Protein AF-A0A9P1H5P3-F1 (afdb_monomer)

Structure (mmCIF, N/CA/C/O backbone):
data_AF-A0A9P1H5P3-F1
#
_entry.id   AF-A0A9P1H5P3-F1
#
loop_
_atom_site.group_PDB
_atom_site.id
_atom_site.type_symbol
_atom_site.label_atom_id
_atom_site.label_alt_id
_atom_site.label_comp_id
_atom_site.label_asym_id
_atom_site.label_entity_id
_atom_site.label_seq_id
_atom_site.pdbx_PDB_ins_code
_atom_site.Cartn_x
_atom_site.Cartn_y
_atom_site.Cartn_z
_atom_site.occupancy
_atom_site.B_iso_or_equiv
_atom_site.auth_seq_id
_atom_site.auth_comp_id
_atom_site.auth_asym_id
_atom_site.auth_atom_id
_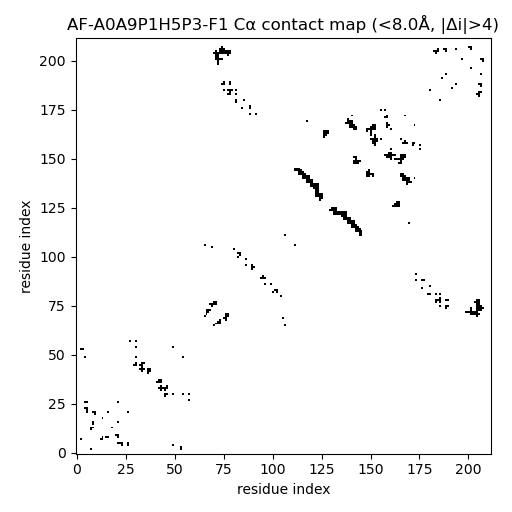atom_site.pdbx_PDB_model_num
ATOM 1 N N . MET A 1 1 ? 16.948 14.920 -17.302 1.00 40.78 1 MET A N 1
ATOM 2 C CA . MET A 1 1 ? 15.916 14.206 -18.086 1.00 40.78 1 MET A CA 1
ATOM 3 C C . MET A 1 1 ? 16.469 13.801 -19.455 1.00 40.78 1 MET A C 1
ATOM 5 O O . MET A 1 1 ? 15.836 14.068 -20.461 1.00 40.78 1 MET A O 1
ATOM 9 N N . GLU A 1 2 ? 17.634 13.151 -19.506 1.00 36.22 2 GLU A N 1
ATOM 10 C CA . GLU A 1 2 ? 18.163 12.496 -20.714 1.00 36.22 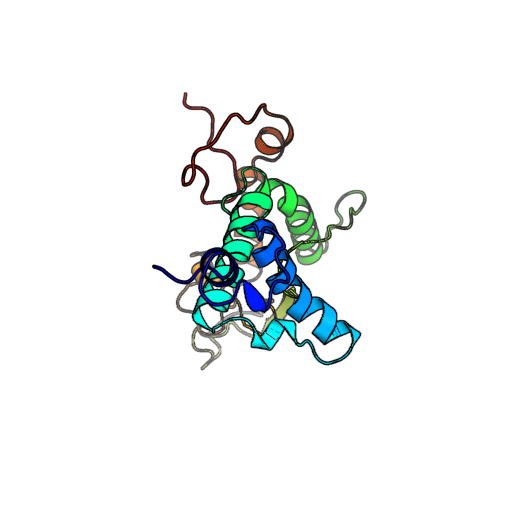2 GLU A CA 1
ATOM 11 C C . GLU A 1 2 ? 19.040 11.339 -20.239 1.00 36.22 2 GLU A C 1
ATOM 13 O O . GLU A 1 2 ? 19.914 11.541 -19.399 1.00 36.22 2 GLU A O 1
ATOM 18 N N . GLY A 1 3 ? 18.744 10.133 -20.712 1.00 45.84 3 GLY A N 1
ATOM 19 C CA . GLY A 1 3 ? 19.312 8.895 -20.180 1.00 45.84 3 GLY A CA 1
ATOM 20 C C . GLY A 1 3 ? 18.302 7.754 -20.172 1.00 45.84 3 GLY A C 1
ATOM 21 O O . GLY A 1 3 ? 18.189 7.045 -19.188 1.00 45.84 3 GLY A O 1
ATOM 22 N N . ASN A 1 4 ? 17.507 7.608 -21.235 1.00 55.78 4 ASN A N 1
ATOM 23 C CA . ASN A 1 4 ? 16.738 6.383 -21.444 1.00 55.78 4 ASN A CA 1
ATOM 24 C C . ASN A 1 4 ? 17.706 5.313 -21.985 1.00 55.78 4 ASN A C 1
ATOM 26 O O . ASN A 1 4 ? 18.489 5.619 -22.889 1.00 55.78 4 ASN A O 1
ATOM 30 N N . LEU A 1 5 ? 17.667 4.063 -21.509 1.00 54.56 5 LEU A N 1
ATOM 31 C CA . LEU A 1 5 ? 18.435 2.982 -22.146 1.00 54.56 5 LEU A CA 1
ATOM 32 C C . LEU A 1 5 ? 18.089 2.831 -23.633 1.00 54.56 5 LEU A C 1
ATOM 34 O O . LEU A 1 5 ? 18.963 2.472 -24.419 1.00 54.56 5 LEU A O 1
ATOM 38 N N . SER A 1 6 ? 16.872 3.213 -24.044 1.00 51.72 6 SER A N 1
ATOM 39 C CA . SER A 1 6 ? 16.522 3.302 -25.462 1.00 51.72 6 SER A CA 1
ATOM 40 C C . SER A 1 6 ? 17.355 4.353 -26.196 1.00 51.72 6 SER A C 1
ATOM 42 O O . SER A 1 6 ? 17.812 4.095 -27.298 1.00 51.72 6 SER A O 1
ATOM 44 N N . GLN A 1 7 ? 17.667 5.498 -25.581 1.00 54.03 7 GLN A N 1
ATOM 45 C CA . GLN A 1 7 ? 18.597 6.491 -26.139 1.00 54.03 7 GLN A CA 1
ATOM 46 C C . GLN A 1 7 ? 20.056 6.009 -26.088 1.00 54.03 7 GLN A C 1
ATOM 48 O O . GLN A 1 7 ? 20.862 6.408 -26.924 1.00 54.03 7 GLN A O 1
ATOM 53 N N . ARG A 1 8 ? 20.406 5.136 -25.133 1.00 58.09 8 ARG A N 1
ATOM 54 C CA . ARG A 1 8 ? 21.754 4.563 -24.997 1.00 58.09 8 ARG A CA 1
ATOM 55 C C . ARG A 1 8 ? 22.021 3.458 -26.032 1.00 58.09 8 ARG A C 1
ATOM 57 O O . ARG A 1 8 ? 23.071 3.517 -26.670 1.00 58.09 8 ARG A O 1
ATOM 64 N N . CYS A 1 9 ? 21.089 2.527 -26.275 1.00 56.00 9 CYS A N 1
ATOM 65 C CA . CYS A 1 9 ? 21.174 1.541 -27.372 1.00 56.00 9 CYS A CA 1
ATOM 66 C C . CYS A 1 9 ? 20.928 2.175 -28.756 1.00 56.00 9 CYS A C 1
ATOM 68 O O . CYS A 1 9 ? 21.573 1.759 -29.713 1.00 56.00 9 CYS A O 1
ATOM 70 N N . ASN A 1 10 ? 20.091 3.219 -28.874 1.00 50.75 10 ASN A N 1
ATOM 71 C CA . ASN A 1 10 ? 19.972 4.023 -30.107 1.00 50.75 10 ASN A CA 1
ATOM 72 C C . ASN A 1 10 ? 21.135 5.027 -30.292 1.00 50.75 10 ASN A C 1
ATOM 74 O O . ASN A 1 10 ? 21.155 5.780 -31.264 1.00 50.75 10 ASN A O 1
ATOM 78 N N . GLY A 1 11 ? 22.102 5.039 -29.366 1.00 56.81 11 GLY A N 1
ATOM 79 C CA . GLY A 1 11 ? 23.270 5.919 -29.342 1.00 56.81 11 GLY A CA 1
ATOM 80 C C . GLY A 1 11 ? 24.573 5.159 -29.054 1.00 56.81 11 GLY A C 1
ATOM 81 O O . GLY A 1 11 ? 24.935 4.228 -29.763 1.00 56.81 11 GLY A O 1
ATOM 82 N N . ALA A 1 12 ? 25.322 5.555 -28.020 1.00 44.09 12 ALA A N 1
ATOM 83 C CA . ALA A 1 12 ? 26.699 5.096 -27.767 1.00 44.09 12 ALA A CA 1
ATOM 84 C C . ALA A 1 12 ? 26.891 3.573 -27.540 1.00 44.09 12 ALA A C 1
ATOM 86 O O . ALA A 1 12 ? 28.018 3.092 -27.643 1.00 44.09 12 ALA A O 1
ATOM 87 N N . LEU A 1 13 ? 25.830 2.810 -27.246 1.00 51.03 13 LEU A N 1
ATOM 88 C CA . LEU A 1 13 ? 25.863 1.355 -27.008 1.00 51.03 13 LEU A CA 1
ATOM 89 C C . LEU A 1 13 ? 25.321 0.521 -28.187 1.00 51.03 13 LEU A C 1
ATOM 91 O O . LEU A 1 13 ? 25.183 -0.694 -28.062 1.00 51.03 13 LEU A O 1
ATOM 95 N N . GLN A 1 14 ? 25.089 1.127 -29.358 1.00 52.94 14 GLN A N 1
ATOM 96 C CA . GLN A 1 14 ? 24.583 0.444 -30.564 1.00 52.94 14 GLN A CA 1
ATOM 97 C C . GLN A 1 14 ? 25.432 -0.778 -30.979 1.00 52.94 14 GLN A C 1
ATOM 99 O O . GLN A 1 14 ? 24.908 -1.772 -31.479 1.00 52.94 14 GLN A O 1
ATOM 104 N N . ALA A 1 15 ? 26.745 -0.736 -30.715 1.00 50.66 15 ALA A N 1
ATOM 105 C CA . ALA A 1 15 ? 27.667 -1.846 -30.966 1.00 50.66 15 ALA A CA 1
ATOM 106 C C . ALA A 1 15 ? 27.467 -3.043 -30.013 1.00 50.66 15 ALA A C 1
ATOM 108 O O . ALA A 1 15 ? 27.772 -4.174 -30.382 1.00 50.66 15 ALA A O 1
ATOM 109 N N . THR A 1 16 ? 26.945 -2.815 -28.804 1.00 58.25 16 THR A N 1
ATOM 110 C CA . THR A 1 16 ? 26.642 -3.857 -27.808 1.00 58.25 16 THR A CA 1
ATOM 111 C C . THR A 1 16 ? 25.283 -4.506 -28.077 1.00 58.25 16 THR A C 1
ATOM 113 O O . THR A 1 16 ? 25.125 -5.699 -27.841 1.00 58.25 16 THR A O 1
ATOM 116 N N . CYS A 1 17 ? 24.329 -3.746 -28.632 1.00 63.38 17 CYS A N 1
ATOM 117 C CA . CYS A 1 17 ? 22.960 -4.199 -28.917 1.00 63.38 17 CYS A CA 1
ATOM 118 C C . CYS A 1 17 ? 22.827 -4.878 -30.311 1.00 63.38 17 CYS A C 1
ATOM 120 O O . CYS A 1 17 ? 21.726 -5.157 -30.770 1.00 63.38 17 CYS A O 1
ATOM 122 N N . GLY A 1 18 ? 23.941 -5.175 -31.001 1.00 61.28 18 GLY A N 1
ATOM 123 C CA . GLY A 1 18 ? 23.978 -6.083 -32.162 1.00 61.28 18 GLY A CA 1
ATOM 124 C C . GLY A 1 18 ? 23.211 -5.634 -33.414 1.00 61.28 18 GLY A C 1
ATOM 125 O O . GLY A 1 18 ? 22.860 -6.477 -34.236 1.00 61.28 18 GLY A O 1
ATOM 126 N N . GLY A 1 19 ? 22.931 -4.334 -33.57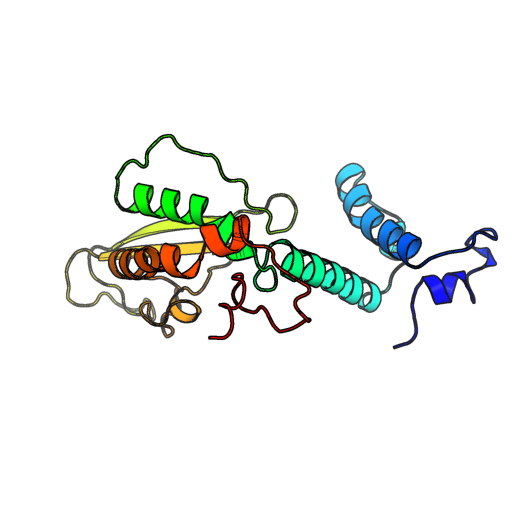0 1.00 67.69 19 GLY A N 1
ATOM 127 C CA . GLY A 1 19 ? 22.114 -3.816 -34.677 1.00 67.69 19 GLY A CA 1
ATOM 128 C C . GLY A 1 19 ? 20.607 -4.074 -34.536 1.00 67.69 19 GLY A C 1
ATOM 129 O O . GLY A 1 19 ? 19.870 -3.854 -35.494 1.00 67.69 19 GLY A O 1
ATOM 130 N N . TYR A 1 20 ? 20.152 -4.531 -33.366 1.00 73.38 20 TYR A N 1
ATOM 131 C CA . TYR A 1 20 ? 18.736 -4.621 -33.011 1.00 73.38 20 TYR A CA 1
ATOM 132 C C . TYR A 1 20 ? 18.151 -3.223 -32.746 1.00 73.38 20 TYR A C 1
ATOM 134 O O . TYR A 1 20 ? 18.796 -2.391 -32.102 1.00 73.38 20 TYR A O 1
ATOM 142 N N . GLU A 1 21 ? 16.935 -2.966 -33.235 1.00 73.75 21 GLU A N 1
ATOM 143 C CA . GLU A 1 21 ? 16.196 -1.733 -32.946 1.00 73.75 21 GLU A CA 1
ATOM 144 C C . GLU A 1 21 ? 15.580 -1.827 -31.548 1.00 73.75 21 GLU A C 1
ATOM 146 O O . GLU A 1 21 ? 14.627 -2.567 -31.326 1.00 73.75 21 GLU A O 1
ATOM 151 N N . TRP A 1 22 ? 16.154 -1.093 -30.598 1.00 75.06 22 TRP A N 1
ATOM 152 C CA . TRP A 1 22 ? 15.763 -1.154 -29.194 1.00 75.06 22 TRP A CA 1
ATOM 153 C C . TRP A 1 22 ? 14.640 -0.161 -28.874 1.00 75.06 22 TRP A C 1
ATOM 155 O O . TRP A 1 22 ? 14.808 1.059 -29.006 1.00 75.06 22 TRP A O 1
ATOM 165 N N . THR A 1 23 ? 13.511 -0.677 -28.391 1.00 81.50 23 THR A N 1
ATOM 166 C CA . THR A 1 23 ? 12.319 0.100 -28.029 1.00 81.50 23 THR A CA 1
ATOM 167 C C . THR A 1 23 ? 12.247 0.410 -26.528 1.00 81.50 23 THR A C 1
ATOM 169 O O . THR A 1 23 ? 13.058 -0.047 -25.723 1.00 81.50 23 THR A O 1
ATOM 172 N N . VAL A 1 24 ? 11.273 1.231 -26.121 1.00 81.12 24 VAL A N 1
ATOM 173 C CA . VAL A 1 24 ? 11.007 1.486 -24.692 1.00 81.12 24 VAL A CA 1
ATOM 174 C C . VAL A 1 24 ? 10.469 0.231 -23.997 1.00 81.12 24 VAL A C 1
ATOM 176 O O . VAL A 1 24 ? 10.821 -0.017 -22.845 1.00 81.12 24 VAL A O 1
ATOM 179 N N . ASP A 1 25 ? 9.693 -0.589 -24.706 1.00 83.56 25 ASP A N 1
ATOM 180 C CA . ASP A 1 25 ? 9.167 -1.848 -24.175 1.00 83.56 25 ASP A CA 1
ATOM 181 C C . ASP A 1 25 ? 10.298 -2.846 -23.895 1.00 83.56 25 ASP A C 1
ATOM 183 O O . ASP A 1 25 ? 10.278 -3.525 -22.869 1.00 83.56 25 ASP A O 1
ATOM 187 N N . ASP A 1 26 ? 11.339 -2.868 -24.737 1.00 82.56 26 ASP A N 1
ATOM 188 C CA . ASP A 1 26 ? 12.543 -3.677 -24.501 1.00 82.56 26 ASP A CA 1
ATOM 189 C C . ASP A 1 26 ? 13.301 -3.217 -23.247 1.00 82.56 26 ASP A C 1
ATOM 191 O O . ASP A 1 26 ? 13.759 -4.045 -22.458 1.00 82.56 26 ASP A O 1
ATOM 195 N N . THR A 1 27 ? 13.397 -1.898 -23.018 1.00 82.38 27 THR A N 1
ATOM 196 C CA . THR A 1 27 ? 13.965 -1.340 -21.777 1.00 82.38 27 THR A CA 1
ATOM 197 C C . THR A 1 27 ? 13.198 -1.841 -20.559 1.00 82.38 27 THR A C 1
ATOM 199 O O . THR A 1 27 ? 13.809 -2.355 -19.622 1.00 82.38 27 THR A O 1
ATOM 202 N N . TYR A 1 28 ? 11.868 -1.729 -20.580 1.00 84.50 28 TYR A N 1
ATOM 203 C CA . TYR A 1 28 ? 11.021 -2.169 -19.475 1.00 84.50 28 TYR A CA 1
ATOM 204 C C . TYR A 1 28 ? 11.133 -3.683 -19.250 1.00 84.50 28 TYR A C 1
ATOM 206 O O . TYR A 1 28 ? 11.295 -4.132 -18.116 1.00 84.50 28 TYR A O 1
ATOM 214 N N . ALA A 1 29 ? 11.140 -4.481 -20.321 1.00 87.75 29 ALA A N 1
ATOM 215 C CA . ALA A 1 29 ? 11.328 -5.926 -20.243 1.00 87.75 29 ALA A CA 1
ATOM 216 C C . ALA A 1 29 ? 12.695 -6.298 -19.641 1.00 87.75 29 ALA A C 1
ATOM 218 O O . ALA A 1 29 ? 12.768 -7.158 -18.764 1.00 87.75 29 ALA A O 1
ATOM 219 N N . ALA A 1 30 ? 13.771 -5.622 -20.049 1.00 86.19 30 ALA A N 1
ATOM 220 C CA . ALA A 1 30 ? 15.108 -5.822 -19.495 1.00 86.19 30 ALA A CA 1
ATOM 221 C C . ALA A 1 30 ? 15.185 -5.449 -18.002 1.00 86.19 30 ALA A C 1
ATOM 223 O O . ALA A 1 30 ? 15.806 -6.172 -17.221 1.00 86.19 30 ALA A O 1
ATOM 224 N N . GLN A 1 31 ? 14.504 -4.380 -17.579 1.00 87.94 31 GLN A N 1
ATOM 225 C CA . GLN A 1 31 ? 14.388 -4.023 -16.161 1.00 87.94 31 GLN A CA 1
ATOM 226 C C . GLN A 1 31 ? 13.583 -5.06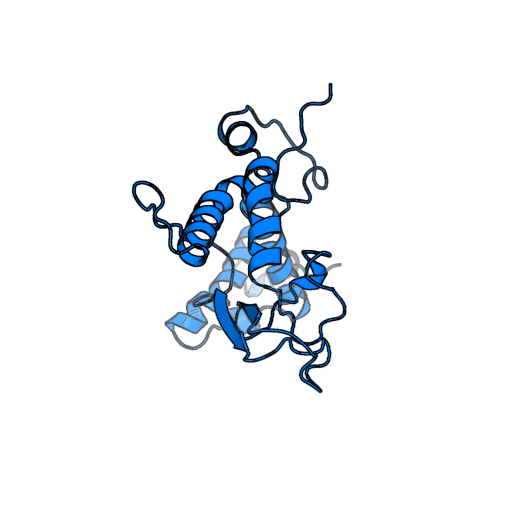5 -15.371 1.00 87.94 31 GLN A C 1
ATOM 228 O O . GLN A 1 31 ? 13.982 -5.432 -14.268 1.00 87.94 31 GLN A O 1
ATOM 233 N N . MET A 1 32 ? 12.507 -5.620 -15.939 1.00 90.25 32 MET A N 1
ATOM 234 C CA . MET A 1 32 ? 11.741 -6.711 -15.318 1.00 90.25 32 MET A CA 1
ATOM 235 C C . MET A 1 32 ? 12.544 -8.019 -15.219 1.00 90.25 32 MET A C 1
ATOM 237 O O . MET A 1 32 ? 12.342 -8.783 -14.276 1.00 90.25 32 MET A O 1
ATOM 241 N N . MET A 1 33 ? 13.470 -8.296 -16.143 1.00 90.12 33 MET A N 1
ATOM 242 C CA . MET A 1 33 ? 14.287 -9.517 -16.103 1.00 90.12 33 MET A CA 1
ATOM 243 C C . MET A 1 33 ? 15.196 -9.585 -14.874 1.00 90.12 33 MET A C 1
ATOM 245 O O . MET A 1 33 ? 15.333 -10.664 -14.300 1.00 90.12 33 MET A O 1
ATOM 249 N N . CYS A 1 34 ? 15.750 -8.456 -14.423 1.00 91.56 34 CYS A N 1
ATOM 250 C CA . CYS A 1 34 ? 16.608 -8.400 -13.234 1.00 91.56 34 CYS A CA 1
ATOM 251 C C . CYS A 1 34 ? 15.978 -9.067 -11.992 1.00 91.56 34 CYS A C 1
ATOM 253 O O . CYS A 1 34 ? 16.567 -10.026 -11.478 1.00 91.56 34 CYS A O 1
ATOM 255 N N . PRO A 1 35 ? 14.797 -8.642 -11.491 1.00 92.06 35 PRO A N 1
ATOM 256 C CA . PRO A 1 35 ? 14.196 -9.262 -10.317 1.00 92.06 35 PRO A CA 1
ATOM 257 C C . PRO A 1 35 ? 13.800 -10.722 -10.564 1.00 92.06 35 PRO A C 1
ATOM 259 O O . PRO A 1 35 ? 14.022 -11.545 -9.679 1.00 92.06 35 PRO A O 1
ATOM 262 N N . TYR A 1 36 ? 13.273 -11.076 -11.744 1.00 91.56 36 TYR A N 1
ATOM 263 C CA . TYR A 1 36 ? 12.869 -12.458 -12.041 1.00 91.56 36 TYR A CA 1
ATOM 264 C C . TYR A 1 36 ? 14.053 -13.429 -12.108 1.00 91.56 36 TYR A C 1
ATOM 266 O O . TYR A 1 36 ? 14.002 -14.512 -11.525 1.00 91.56 36 TYR A O 1
ATOM 274 N N . GLU A 1 37 ? 15.129 -13.050 -12.792 1.00 93.94 37 GLU A N 1
ATOM 275 C CA . GLU A 1 37 ? 16.336 -13.866 -12.914 1.00 93.94 37 GLU A CA 1
ATOM 276 C C . GLU A 1 37 ? 17.064 -13.947 -11.564 1.00 93.94 37 GLU A C 1
ATOM 278 O O . GLU A 1 37 ? 17.499 -15.024 -11.163 1.00 93.94 37 GLU A O 1
ATOM 283 N N . THR A 1 38 ? 17.080 -12.861 -10.785 1.00 93.19 38 THR A N 1
ATOM 284 C CA . THR A 1 38 ? 17.670 -12.865 -9.439 1.00 93.19 38 THR A CA 1
ATOM 285 C C . THR A 1 38 ? 16.940 -13.813 -8.489 1.00 93.19 38 THR A C 1
ATOM 287 O O . THR A 1 38 ? 17.598 -14.561 -7.769 1.00 93.19 38 THR A O 1
ATOM 290 N N . VAL A 1 39 ? 15.600 -13.854 -8.483 1.00 91.88 39 VAL A N 1
ATOM 291 C CA . VAL A 1 39 ? 14.875 -14.809 -7.619 1.00 91.88 39 VAL A CA 1
ATOM 292 C C . VAL A 1 39 ? 14.979 -16.256 -8.110 1.00 91.88 39 VAL A C 1
ATOM 294 O O . VAL A 1 39 ? 14.918 -17.172 -7.293 1.00 91.88 39 VAL A O 1
ATOM 297 N N . ALA A 1 40 ? 15.138 -16.475 -9.419 1.00 92.94 40 ALA A N 1
ATOM 298 C CA . ALA A 1 40 ? 15.225 -17.811 -10.007 1.00 92.94 40 ALA A CA 1
ATOM 299 C C . ALA A 1 40 ? 16.638 -18.417 -9.936 1.00 92.94 40 ALA A C 1
ATOM 301 O O . ALA A 1 40 ? 16.784 -19.606 -9.653 1.00 92.94 40 ALA A O 1
ATOM 302 N N . TYR A 1 41 ? 17.672 -17.612 -10.187 1.00 93.12 41 TYR A N 1
ATOM 303 C CA . TYR A 1 41 ? 19.062 -18.053 -10.351 1.00 93.12 41 TYR A CA 1
ATOM 304 C C . TYR A 1 41 ? 20.033 -17.444 -9.330 1.00 93.12 41 TYR A C 1
ATOM 306 O O . TYR A 1 41 ? 21.183 -17.872 -9.255 1.00 93.12 41 TYR A O 1
ATOM 314 N N . GLY A 1 42 ? 19.594 -16.475 -8.523 1.00 93.06 42 GLY A N 1
ATOM 315 C CA . GLY A 1 42 ? 20.406 -15.823 -7.487 1.00 93.06 42 GLY A CA 1
ATOM 316 C C . GLY A 1 42 ? 21.254 -14.646 -7.974 1.00 93.06 42 GLY A C 1
ATOM 317 O O . GLY A 1 42 ? 21.901 -13.993 -7.159 1.00 93.06 42 GLY A O 1
ATOM 318 N N . TYR A 1 43 ? 21.261 -14.363 -9.277 1.00 91.94 43 TYR A N 1
ATOM 319 C CA . TYR A 1 43 ? 21.977 -13.245 -9.890 1.00 91.94 43 TYR A CA 1
ATOM 320 C C . TYR A 1 43 ? 21.343 -12.894 -11.240 1.00 91.94 43 TYR A C 1
ATOM 322 O O . TYR A 1 43 ? 20.742 -13.756 -11.876 1.00 91.94 43 TYR A O 1
ATOM 330 N N . SER A 1 44 ? 21.513 -11.650 -11.685 1.00 90.00 44 SER A N 1
ATOM 331 C CA . SER A 1 44 ? 21.141 -11.220 -13.029 1.00 90.00 44 SER A CA 1
ATOM 332 C C . SER A 1 44 ? 22.077 -10.133 -13.534 1.00 90.00 44 SER A C 1
ATOM 334 O O . SER A 1 44 ? 22.256 -9.101 -12.886 1.00 90.00 44 SER A O 1
ATOM 336 N N . VAL A 1 45 ? 22.611 -10.332 -14.739 1.00 87.81 45 VAL A N 1
ATOM 337 C CA . VAL A 1 45 ? 23.421 -9.315 -15.431 1.00 87.81 45 VAL A CA 1
ATOM 338 C C . VAL A 1 45 ? 22.606 -8.075 -15.784 1.00 87.81 45 VAL A C 1
ATOM 340 O O . VAL A 1 45 ? 23.166 -6.990 -15.914 1.00 87.81 45 VAL A O 1
ATOM 343 N N . PHE A 1 46 ? 21.283 -8.215 -15.914 1.00 85.94 46 PHE A N 1
ATOM 344 C CA . PHE A 1 46 ? 20.399 -7.099 -16.230 1.00 85.94 46 PHE A CA 1
ATOM 345 C C . PHE A 1 46 ? 20.330 -6.080 -15.095 1.00 85.94 46 PHE A C 1
ATOM 347 O O . PHE A 1 46 ? 20.074 -4.911 -15.363 1.00 85.94 46 PHE A O 1
ATOM 354 N N . CYS A 1 47 ? 20.608 -6.478 -13.850 1.00 87.00 47 CYS A N 1
ATOM 355 C CA . CYS A 1 47 ? 20.608 -5.555 -12.718 1.00 87.00 47 CYS A CA 1
ATOM 356 C C . CYS A 1 47 ? 21.697 -4.473 -12.831 1.00 87.00 47 CYS A C 1
ATOM 358 O O . CYS A 1 47 ? 21.457 -3.325 -12.457 1.00 87.00 47 CYS A O 1
ATOM 360 N N . ASP A 1 48 ? 22.854 -4.825 -13.403 1.00 87.62 48 ASP A N 1
ATOM 361 C CA . ASP A 1 48 ? 24.026 -3.948 -13.531 1.00 87.62 48 ASP A CA 1
ATOM 362 C C . ASP A 1 48 ? 23.961 -3.025 -14.766 1.00 87.62 48 ASP A C 1
ATOM 364 O O . ASP A 1 48 ? 24.798 -2.135 -14.931 1.00 87.62 48 ASP A O 1
ATOM 368 N N . LEU A 1 49 ? 22.980 -3.223 -15.658 1.00 84.25 49 LEU A N 1
ATOM 369 C CA . LEU A 1 49 ? 22.837 -2.429 -16.888 1.00 84.25 49 LEU A CA 1
ATOM 370 C C . LEU A 1 49 ? 22.290 -1.017 -16.634 1.00 84.25 49 LEU A C 1
ATOM 372 O O . LEU A 1 49 ? 22.544 -0.105 -17.433 1.00 84.25 49 LEU A O 1
ATOM 376 N N . PHE A 1 50 ? 21.551 -0.846 -15.538 1.00 85.00 50 PHE A N 1
ATOM 377 C CA . PHE A 1 50 ? 20.777 0.354 -15.234 1.00 85.00 50 PHE A CA 1
ATOM 378 C C . PHE A 1 50 ? 21.377 1.139 -14.068 1.00 85.00 50 PHE A C 1
ATOM 380 O O . PHE A 1 50 ? 21.907 0.571 -13.112 1.00 85.00 50 PHE A O 1
ATOM 387 N N . THR A 1 51 ? 21.274 2.463 -14.127 1.00 87.62 51 THR A N 1
ATOM 388 C CA . THR A 1 51 ? 21.646 3.344 -13.017 1.00 87.62 51 THR A CA 1
ATOM 389 C C . THR A 1 51 ? 20.576 3.331 -11.926 1.00 87.62 51 THR A C 1
ATOM 391 O O . THR A 1 51 ? 19.438 2.910 -12.134 1.00 87.62 51 THR A O 1
ATOM 394 N N . TYR A 1 52 ? 20.923 3.841 -10.744 1.00 87.94 52 TYR A N 1
ATOM 395 C CA . TYR A 1 52 ? 19.962 4.009 -9.653 1.00 87.94 52 TYR A CA 1
ATOM 396 C C . TYR A 1 52 ? 18.754 4.875 -10.059 1.00 87.94 52 TYR A C 1
ATOM 398 O O . TYR A 1 52 ? 17.622 4.549 -9.726 1.00 87.94 52 TYR A O 1
ATOM 406 N N . GLU A 1 53 ? 18.984 5.942 -10.824 1.00 88.62 53 GLU A N 1
ATOM 407 C CA . GLU A 1 53 ? 17.929 6.849 -11.299 1.00 88.62 53 GLU A CA 1
ATOM 408 C C . GLU A 1 53 ? 16.983 6.152 -12.294 1.00 88.62 53 GLU A C 1
ATOM 410 O O . GLU A 1 53 ? 15.770 6.349 -12.246 1.00 88.62 53 GLU A O 1
ATOM 415 N N . GLU A 1 54 ? 17.519 5.290 -13.168 1.00 85.25 54 GLU A N 1
ATOM 416 C CA . GLU A 1 54 ? 16.723 4.463 -14.087 1.00 85.25 54 GLU A CA 1
ATOM 417 C C . GLU A 1 54 ? 15.890 3.415 -13.317 1.00 85.25 54 GLU A C 1
ATOM 419 O O . GLU A 1 54 ? 14.741 3.152 -13.683 1.00 85.25 54 GLU A O 1
ATOM 424 N N . TRP A 1 55 ? 16.428 2.859 -12.223 1.00 89.25 55 TRP A N 1
ATOM 425 C CA . TRP A 1 55 ? 15.695 1.972 -11.310 1.00 89.25 55 TRP A CA 1
ATOM 426 C C . TRP A 1 55 ? 14.596 2.690 -10.523 1.00 89.25 55 TRP A C 1
ATOM 428 O O . TRP A 1 55 ? 13.510 2.134 -10.357 1.00 89.25 55 TRP A O 1
ATOM 438 N N . GLU A 1 56 ? 14.841 3.919 -10.066 1.00 91.56 56 GLU A N 1
ATOM 439 C CA . GLU A 1 56 ? 13.826 4.743 -9.402 1.00 91.56 56 GLU A CA 1
ATOM 440 C C . GLU A 1 56 ? 12.662 5.038 -10.357 1.00 91.56 56 GLU A C 1
ATOM 442 O O . GLU A 1 56 ? 11.498 4.854 -9.998 1.00 91.56 56 GLU A O 1
ATOM 447 N N . GLY A 1 57 ? 12.971 5.395 -11.609 1.00 88.62 57 GLY A N 1
ATOM 448 C CA . GLY A 1 57 ? 11.967 5.598 -12.653 1.00 88.62 57 GLY A CA 1
ATOM 449 C C . GLY A 1 57 ? 11.153 4.337 -12.960 1.00 88.62 57 GLY A C 1
ATOM 450 O O . GLY A 1 57 ? 9.935 4.414 -13.115 1.00 88.62 57 GLY A O 1
ATOM 451 N N . PHE A 1 58 ? 11.799 3.171 -12.997 1.00 89.06 58 PHE A N 1
ATOM 452 C CA . PHE A 1 58 ? 11.121 1.885 -13.176 1.00 89.06 58 PHE A CA 1
ATOM 453 C C . PHE A 1 58 ? 10.191 1.539 -12.009 1.00 89.06 58 PHE A C 1
ATOM 455 O O . PHE A 1 58 ? 9.040 1.163 -12.234 1.00 89.06 58 PHE A O 1
ATOM 462 N N . GLY A 1 59 ? 10.655 1.719 -10.769 1.00 89.75 59 GLY A N 1
ATOM 463 C CA . GLY A 1 59 ? 9.822 1.538 -9.579 1.00 89.75 59 GLY A CA 1
ATOM 464 C C . GLY A 1 59 ? 8.596 2.452 -9.602 1.00 89.75 59 GLY A C 1
ATOM 465 O O . GLY A 1 59 ? 7.475 1.993 -9.394 1.00 89.75 59 GLY A O 1
ATOM 466 N N . TYR A 1 60 ? 8.788 3.720 -9.967 1.00 91.50 60 TYR A N 1
ATOM 467 C CA . TYR A 1 60 ? 7.697 4.684 -10.081 1.00 91.50 60 TYR A CA 1
ATOM 468 C C . TYR A 1 60 ? 6.703 4.347 -11.205 1.00 91.50 60 TYR A C 1
ATOM 470 O O . TYR A 1 60 ? 5.496 4.525 -11.039 1.00 91.50 60 TYR A O 1
ATOM 478 N N . ALA A 1 61 ? 7.178 3.823 -12.340 1.00 89.81 61 ALA A N 1
ATOM 479 C CA . ALA A 1 61 ? 6.308 3.364 -13.424 1.00 89.81 61 ALA A CA 1
ATOM 480 C C . ALA A 1 61 ? 5.387 2.218 -12.968 1.00 89.81 61 ALA A C 1
ATOM 482 O O . ALA A 1 61 ? 4.1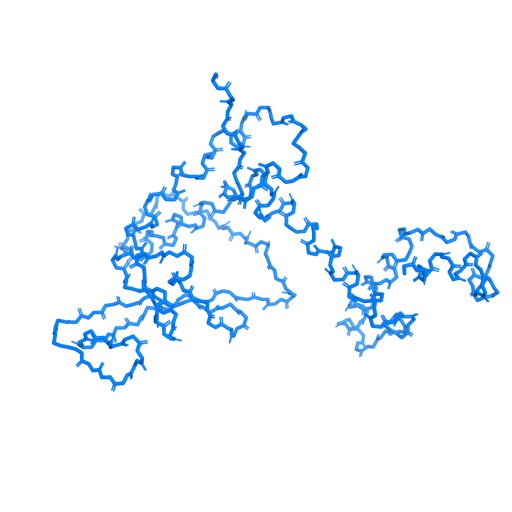89 2.241 -13.255 1.00 89.81 61 ALA A O 1
ATOM 483 N N . ILE A 1 62 ? 5.927 1.263 -12.203 1.00 89.88 62 ILE A N 1
ATOM 484 C CA . ILE A 1 62 ? 5.152 0.180 -11.580 1.00 89.88 62 ILE A CA 1
ATOM 485 C C . ILE A 1 62 ? 4.148 0.744 -10.562 1.00 89.88 62 ILE A C 1
ATOM 487 O O . ILE A 1 62 ? 2.984 0.341 -10.549 1.00 89.88 62 ILE A O 1
ATOM 491 N N . ASP A 1 63 ? 4.556 1.706 -9.732 1.00 90.62 63 ASP A N 1
ATOM 492 C CA . ASP A 1 63 ? 3.661 2.329 -8.751 1.00 90.62 63 ASP A CA 1
ATOM 493 C C . ASP A 1 63 ? 2.457 3.015 -9.417 1.00 90.62 63 ASP A C 1
ATOM 495 O O . ASP A 1 63 ? 1.327 2.8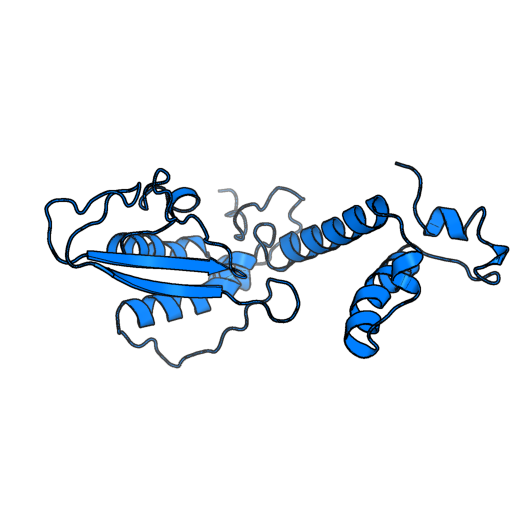64 -8.945 1.00 90.62 63 ASP A O 1
ATOM 499 N N . ILE A 1 64 ? 2.670 3.731 -10.528 1.00 90.12 64 ILE A N 1
ATOM 500 C CA . ILE A 1 64 ? 1.588 4.350 -11.312 1.00 90.12 64 ILE A CA 1
ATOM 501 C C . ILE A 1 64 ? 0.643 3.285 -11.877 1.00 90.12 64 ILE A C 1
ATOM 503 O O . ILE A 1 64 ? -0.577 3.438 -11.781 1.00 90.12 64 ILE A O 1
ATOM 507 N N . GLU A 1 65 ? 1.183 2.203 -12.442 1.00 89.38 65 GLU A N 1
ATOM 508 C CA . GLU A 1 65 ? 0.384 1.103 -12.988 1.00 89.38 65 GLU A CA 1
ATOM 509 C C . GLU A 1 65 ? -0.534 0.501 -11.913 1.00 89.38 65 GLU A C 1
ATOM 511 O O . GLU A 1 65 ? -1.747 0.371 -12.114 1.00 89.38 65 GLU A O 1
ATOM 516 N N . PHE A 1 66 ? 0.005 0.187 -10.732 1.00 88.50 66 PHE A N 1
ATOM 517 C CA . PHE A 1 66 ? -0.793 -0.336 -9.624 1.00 88.50 66 PHE A CA 1
ATOM 518 C C . PHE A 1 66 ? -1.781 0.696 -9.077 1.00 88.50 66 PHE A C 1
ATOM 520 O O . PHE A 1 66 ? -2.919 0.335 -8.760 1.00 88.50 66 PHE A O 1
ATOM 527 N N . ALA A 1 67 ? -1.390 1.970 -8.981 1.00 89.06 67 ALA A N 1
ATOM 528 C CA . ALA A 1 67 ? -2.268 3.039 -8.520 1.00 89.06 67 ALA A CA 1
ATOM 529 C C . ALA A 1 67 ? -3.502 3.194 -9.421 1.00 89.06 67 ALA A C 1
ATOM 531 O O . ALA A 1 67 ? -4.615 3.304 -8.895 1.00 89.06 67 ALA A O 1
ATOM 532 N N . GLY A 1 68 ? -3.309 3.161 -10.744 1.00 88.38 68 GLY A N 1
ATOM 533 C CA . GLY A 1 68 ? -4.363 3.310 -11.751 1.00 88.38 68 GLY A CA 1
ATOM 534 C C . GLY A 1 68 ? -5.183 2.044 -12.007 1.00 88.38 68 GLY A C 1
ATOM 535 O O . GLY A 1 68 ? -6.371 2.137 -12.299 1.00 88.38 68 GLY A O 1
ATOM 536 N N . SER A 1 69 ? -4.594 0.854 -11.862 1.00 86.19 69 SER A N 1
ATOM 537 C CA . SER A 1 69 ? -5.307 -0.411 -12.102 1.00 86.19 69 SER A CA 1
ATOM 538 C C . SER A 1 69 ? -6.114 -0.878 -10.889 1.00 86.19 69 SER A C 1
ATOM 540 O O . SER A 1 69 ? -7.288 -1.225 -11.018 1.00 86.19 69 SER A O 1
ATOM 542 N N . SER A 1 70 ? -5.507 -0.859 -9.697 1.00 86.62 70 SER A N 1
ATOM 543 C CA . SER A 1 70 ? -6.046 -1.503 -8.485 1.00 86.62 70 SER A CA 1
ATOM 544 C C . SER A 1 70 ? -5.978 -0.619 -7.232 1.00 86.62 70 SER A C 1
ATOM 546 O O . SER A 1 70 ? -6.376 -1.040 -6.144 1.00 86.62 70 SER A O 1
ATOM 548 N N . GLY A 1 71 ? -5.428 0.589 -7.353 1.00 88.12 71 GLY A N 1
ATOM 549 C CA . GLY A 1 71 ? -5.219 1.524 -6.255 1.00 88.12 71 GLY A CA 1
ATOM 550 C C . GLY A 1 71 ? -6.266 2.631 -6.189 1.00 88.12 71 GLY A C 1
ATOM 551 O O . GLY A 1 71 ? -7.394 2.497 -6.658 1.00 88.12 71 GLY A O 1
ATOM 552 N N . PHE A 1 72 ? -5.879 3.747 -5.576 1.00 89.56 72 PHE A N 1
ATOM 553 C CA . PHE A 1 72 ? -6.768 4.888 -5.345 1.00 89.56 72 PHE A CA 1
ATOM 554 C C . PHE A 1 72 ? -7.089 5.702 -6.601 1.00 89.56 72 PHE A C 1
ATOM 556 O O . PHE A 1 72 ? -8.010 6.505 -6.563 1.00 89.56 72 PHE A O 1
ATOM 563 N N . GLN A 1 73 ? -6.352 5.505 -7.695 1.00 90.25 73 GLN A N 1
ATOM 564 C CA . GLN A 1 73 ? -6.632 6.149 -8.982 1.00 90.25 73 GLN A CA 1
ATOM 565 C C . GLN A 1 73 ? -7.469 5.243 -9.901 1.00 90.25 73 GLN A C 1
ATOM 567 O O . GLN A 1 73 ? -7.861 5.661 -10.986 1.00 90.25 73 GLN A O 1
ATOM 572 N N . SER A 1 74 ? -7.763 4.011 -9.469 1.00 89.25 74 SER A N 1
ATOM 573 C CA . SER A 1 74 ? -8.646 3.089 -10.179 1.00 89.25 74 SER A CA 1
ATOM 574 C C . SER A 1 74 ? -10.107 3.382 -9.839 1.00 89.25 74 SER A C 1
ATOM 576 O O . SER A 1 74 ? -10.443 3.406 -8.653 1.00 89.25 74 SER A O 1
ATOM 578 N N . PRO A 1 75 ? -11.012 3.518 -10.825 1.00 89.69 75 PRO A N 1
ATOM 579 C CA . PRO A 1 75 ? -12.433 3.740 -10.550 1.00 89.69 75 PRO A CA 1
ATOM 580 C C . PRO A 1 75 ? -13.082 2.539 -9.855 1.00 89.69 75 PRO A C 1
ATOM 582 O O . PRO A 1 75 ? -14.111 2.675 -9.209 1.00 89.69 75 PRO A O 1
ATOM 585 N N . THR A 1 76 ? -12.492 1.351 -9.969 1.00 89.38 76 THR A N 1
ATOM 586 C CA . THR A 1 76 ? -13.012 0.122 -9.362 1.00 89.38 76 THR A CA 1
ATOM 587 C C . THR A 1 76 ? -12.222 -0.321 -8.133 1.00 89.38 76 THR A C 1
ATOM 589 O O . THR A 1 76 ? -12.588 -1.317 -7.509 1.00 89.38 76 THR A O 1
ATOM 592 N N . GLY A 1 77 ? -11.145 0.381 -7.761 1.00 88.88 77 GLY A N 1
ATOM 593 C CA . GLY A 1 77 ? -10.199 -0.072 -6.733 1.00 88.88 77 GLY A CA 1
ATOM 594 C C . GLY A 1 77 ? -10.861 -0.341 -5.378 1.00 88.88 77 GLY A C 1
ATOM 595 O O . GLY A 1 77 ? -10.663 -1.394 -4.767 1.00 88.88 77 GLY A O 1
ATOM 596 N N . ARG A 1 78 ? -11.723 0.574 -4.924 1.00 90.19 78 ARG A N 1
ATOM 597 C CA . ARG A 1 78 ? -12.471 0.438 -3.668 1.00 90.19 78 ARG A CA 1
ATOM 598 C C . ARG A 1 78 ? -13.565 -0.625 -3.761 1.00 90.19 78 ARG A C 1
ATOM 600 O O . ARG A 1 78 ? -13.740 -1.394 -2.816 1.00 90.19 78 ARG A O 1
ATOM 607 N N . ALA A 1 79 ? -14.269 -0.692 -4.892 1.00 90.44 79 ALA A N 1
ATOM 608 C CA . ALA A 1 79 ? -15.331 -1.667 -5.129 1.00 90.44 79 ALA A CA 1
ATOM 609 C C . ALA A 1 79 ? -14.803 -3.108 -5.093 1.00 90.44 79 ALA A C 1
ATOM 611 O O . ALA A 1 79 ? -15.390 -3.961 -4.435 1.00 90.44 79 ALA A O 1
ATOM 612 N N . VAL A 1 80 ? -13.653 -3.382 -5.712 1.00 89.38 80 VAL A N 1
ATOM 613 C CA . VAL A 1 80 ? -13.038 -4.721 -5.697 1.00 89.38 80 VAL A CA 1
ATOM 614 C C . VAL A 1 80 ? -12.601 -5.130 -4.282 1.00 89.38 80 VAL A C 1
ATOM 616 O O . VAL A 1 80 ? -12.715 -6.296 -3.906 1.00 89.38 80 VAL A O 1
ATOM 619 N N . GLY A 1 81 ? -12.139 -4.178 -3.465 1.00 88.88 81 GLY A N 1
ATOM 620 C CA . GLY A 1 81 ? -11.693 -4.437 -2.093 1.00 88.88 81 GLY A CA 1
ATOM 621 C C . GLY A 1 81 ? -12.812 -4.606 -1.058 1.00 88.88 81 GLY A C 1
ATOM 622 O O . GLY A 1 81 ? -12.547 -5.114 0.037 1.00 88.88 81 GLY A O 1
ATOM 623 N N . ILE A 1 82 ? -14.053 -4.201 -1.363 1.00 90.19 82 ILE A N 1
ATOM 624 C CA . ILE A 1 82 ? -15.115 -4.133 -0.346 1.00 90.19 82 ILE A CA 1
ATOM 625 C C . ILE A 1 82 ? -15.525 -5.506 0.186 1.00 90.19 82 ILE A C 1
ATOM 627 O O . ILE A 1 82 ? -15.844 -5.631 1.364 1.00 90.19 82 ILE A O 1
ATOM 631 N N . GLY A 1 83 ? -15.447 -6.551 -0.641 1.00 88.25 83 GLY A N 1
ATOM 632 C CA . GLY A 1 83 ? -15.774 -7.910 -0.216 1.00 88.25 83 GLY A CA 1
ATOM 633 C C . GLY A 1 83 ? -14.862 -8.400 0.913 1.00 88.25 83 GLY A C 1
ATOM 634 O O . GLY A 1 83 ? -15.343 -8.852 1.950 1.00 88.25 83 GLY A O 1
ATOM 635 N N . TYR A 1 84 ? -13.543 -8.214 0.772 1.00 88.44 84 TYR A N 1
ATOM 636 C CA . TYR A 1 84 ? -12.583 -8.551 1.829 1.00 88.44 84 TYR A CA 1
ATOM 637 C C . TYR A 1 84 ? -12.835 -7.740 3.104 1.00 88.44 84 TYR A C 1
ATOM 639 O O . TYR A 1 84 ? -12.793 -8.275 4.212 1.00 88.44 84 TYR A O 1
ATOM 647 N N . GLN A 1 85 ? -13.133 -6.448 2.954 1.00 91.25 85 GLN A N 1
ATOM 648 C CA . GLN A 1 85 ? -13.435 -5.573 4.082 1.00 91.25 85 GLN A CA 1
ATOM 649 C C . GLN A 1 85 ? -14.679 -6.038 4.852 1.00 91.25 85 GLN A C 1
ATOM 651 O O . GLN A 1 85 ? -14.646 -6.074 6.084 1.00 91.25 85 GLN A O 1
ATOM 656 N N . GLN A 1 86 ? -15.742 -6.432 4.147 1.00 89.94 86 GLN A N 1
ATOM 657 C CA . GLN A 1 86 ? -16.957 -6.958 4.762 1.00 89.94 86 GLN A CA 1
ATOM 658 C C . GLN A 1 86 ? -16.668 -8.260 5.513 1.00 89.94 86 GLN A C 1
ATOM 660 O O . GLN A 1 86 ? -17.106 -8.409 6.656 1.00 89.94 86 GLN A O 1
ATOM 665 N N . GLU A 1 87 ? -15.883 -9.173 4.928 1.00 88.50 87 GLU A N 1
ATOM 666 C CA . GLU A 1 87 ? -15.485 -10.419 5.597 1.00 88.50 87 GLU A CA 1
ATOM 667 C C . GLU A 1 87 ? -14.703 -10.181 6.884 1.00 88.50 87 GLU A C 1
ATOM 669 O O . GLU A 1 87 ? -14.993 -10.810 7.904 1.00 88.50 87 GLU A O 1
ATOM 674 N N . ILE A 1 88 ? -13.735 -9.265 6.866 1.00 88.69 88 ILE A N 1
ATOM 675 C CA . ILE A 1 88 ? -12.996 -8.896 8.073 1.00 88.69 88 ILE A CA 1
ATOM 676 C C . ILE A 1 88 ? -13.942 -8.312 9.118 1.00 88.69 88 ILE A C 1
ATOM 678 O O . ILE A 1 88 ? -13.890 -8.719 10.276 1.00 88.69 88 ILE A O 1
ATOM 682 N N . LEU A 1 89 ? -14.847 -7.416 8.724 1.00 89.81 89 LEU A N 1
ATOM 683 C CA . LEU A 1 89 ? -15.802 -6.805 9.644 1.00 89.81 89 LEU A CA 1
ATOM 684 C C . LEU A 1 89 ? -16.693 -7.848 10.333 1.00 89.81 89 LEU A C 1
ATOM 686 O O . LEU A 1 89 ? -16.914 -7.761 11.539 1.00 89.81 89 LEU A O 1
ATOM 690 N N . ALA A 1 90 ? -17.153 -8.858 9.596 1.00 88.62 90 ALA A N 1
ATOM 691 C CA . ALA A 1 90 ? -17.922 -9.962 10.161 1.00 88.62 90 ALA A CA 1
ATOM 692 C C . ALA A 1 90 ? -17.090 -10.817 11.128 1.00 88.62 90 ALA A C 1
ATOM 694 O O . ALA A 1 90 ? -17.540 -11.101 12.237 1.00 88.62 90 ALA A O 1
ATOM 695 N N . ARG A 1 91 ? -15.837 -11.145 10.776 1.00 88.19 91 ARG A N 1
ATOM 696 C CA . ARG A 1 91 ? -14.916 -11.874 11.671 1.00 88.19 91 ARG A CA 1
ATOM 697 C C . ARG A 1 91 ? -14.627 -11.097 12.958 1.00 88.19 91 ARG A C 1
ATOM 699 O O . ARG A 1 91 ? -14.591 -11.700 14.026 1.00 88.19 91 ARG A O 1
ATOM 706 N N . LEU A 1 92 ? -14.470 -9.773 12.880 1.00 88.56 92 LEU A N 1
ATOM 707 C CA . LEU A 1 92 ? -14.262 -8.906 14.048 1.00 88.56 92 LEU A CA 1
ATOM 708 C C . LEU A 1 92 ? -15.488 -8.856 14.970 1.00 88.56 92 LEU A C 1
ATOM 710 O O . LEU A 1 92 ? -15.330 -8.834 16.189 1.00 88.56 92 LEU A O 1
ATOM 714 N N . LYS A 1 93 ? -16.698 -8.885 14.399 1.00 87.00 93 LYS A N 1
ATOM 715 C CA . LYS A 1 93 ? -17.964 -8.963 15.148 1.00 87.00 93 LYS A CA 1
ATOM 716 C C . LYS A 1 93 ? -18.311 -10.376 15.626 1.00 87.00 93 LYS A C 1
ATOM 718 O O . LYS A 1 93 ? -19.277 -10.540 16.363 1.00 87.00 93 LYS A O 1
ATOM 723 N N . ASN A 1 94 ? -17.522 -11.382 15.240 1.00 83.56 94 ASN A N 1
ATOM 724 C CA . ASN A 1 94 ? -17.823 -12.798 15.451 1.00 83.56 94 ASN A CA 1
ATOM 725 C C . ASN A 1 94 ? -19.182 -13.214 14.843 1.00 83.56 94 ASN A C 1
ATOM 727 O O . ASN A 1 94 ? -19.931 -14.004 15.417 1.00 83.56 94 ASN A O 1
ATOM 731 N N . GLU A 1 95 ? -19.494 -12.661 13.672 1.00 81.19 95 GLU A N 1
ATOM 732 C CA . GLU A 1 95 ? -20.697 -12.934 12.887 1.00 81.19 95 GLU A CA 1
ATOM 733 C C . GLU A 1 95 ? -20.328 -13.680 11.595 1.00 81.19 95 GLU A C 1
ATOM 735 O O . GLU A 1 95 ? -19.191 -13.628 11.120 1.00 81.19 95 GLU A O 1
ATOM 740 N N . THR A 1 96 ? -21.299 -14.378 11.002 1.00 67.12 96 THR A N 1
ATOM 741 C CA . THR A 1 96 ? -21.117 -15.018 9.690 1.00 67.12 96 THR A CA 1
ATOM 742 C C . THR A 1 96 ? -21.702 -14.132 8.603 1.00 67.12 96 THR A C 1
ATOM 744 O O . THR A 1 96 ? -22.833 -13.662 8.714 1.00 67.12 96 THR A O 1
ATOM 747 N N . LEU A 1 97 ? -20.941 -13.919 7.533 1.00 62.88 97 LEU A N 1
ATOM 748 C CA . LEU A 1 97 ? -21.540 -13.527 6.263 1.00 62.88 97 LEU A CA 1
ATOM 749 C C . LEU A 1 97 ? -22.126 -14.778 5.609 1.00 62.88 97 LEU A C 1
ATOM 751 O O . LEU A 1 97 ? -21.691 -15.897 5.894 1.00 62.88 97 LEU A O 1
ATOM 755 N N . GLY A 1 98 ? -23.090 -14.591 4.706 1.00 62.03 98 GLY A N 1
ATOM 756 C CA . GLY A 1 98 ? -23.455 -15.630 3.736 1.00 62.03 98 GLY A CA 1
ATOM 757 C C . GLY A 1 98 ? -22.224 -16.149 2.963 1.00 62.03 98 GLY A C 1
ATOM 758 O O . GLY A 1 98 ? -21.122 -15.649 3.179 1.00 62.03 98 GLY A O 1
ATOM 759 N N . PRO A 1 99 ? -22.377 -17.159 2.085 1.00 50.50 99 PRO A N 1
ATOM 760 C CA . PRO A 1 99 ? -21.281 -18.012 1.611 1.00 50.50 99 PRO A CA 1
ATOM 761 C C . PRO A 1 99 ? -19.990 -17.234 1.313 1.00 50.50 99 PRO A C 1
ATOM 763 O O . PRO A 1 99 ? -19.945 -16.398 0.415 1.00 50.50 99 PRO A O 1
ATOM 766 N N . THR A 1 100 ? -18.966 -17.526 2.120 1.00 49.06 100 THR A N 1
ATOM 767 C CA . THR A 1 100 ? -17.620 -16.934 2.103 1.00 49.06 100 THR A CA 1
ATOM 768 C C . THR A 1 100 ? -17.010 -16.952 0.707 1.00 49.06 100 THR A C 1
ATOM 770 O O . THR A 1 100 ? -16.979 -18.005 0.063 1.00 49.06 100 THR A O 1
ATOM 773 N N . GLN A 1 101 ? -16.456 -15.821 0.279 1.00 43.59 101 GLN A N 1
ATOM 774 C CA . GLN A 1 101 ? -15.754 -15.683 -0.989 1.00 43.59 101 GLN A CA 1
ATOM 775 C C . GLN A 1 101 ? -14.309 -15.291 -0.684 1.00 43.59 101 GLN A C 1
ATOM 777 O O . GLN A 1 101 ? -14.029 -14.244 -0.121 1.00 43.59 101 GLN A O 1
ATOM 782 N N . PHE A 1 102 ? -13.354 -16.149 -1.035 1.00 40.25 102 PHE A N 1
ATOM 783 C CA . PHE A 1 102 ? -11.942 -15.827 -0.840 1.00 40.25 102 PHE A CA 1
ATOM 784 C C . PHE A 1 102 ? -11.524 -14.676 -1.763 1.00 40.25 102 PHE A C 1
ATOM 786 O O . PHE A 1 102 ? -11.583 -14.806 -2.985 1.00 40.25 102 PHE A O 1
ATOM 793 N N . TYR A 1 103 ? -11.033 -13.581 -1.181 1.00 46.09 103 TYR A N 1
ATOM 794 C CA . TYR A 1 103 ? -10.478 -12.449 -1.922 1.00 46.09 103 TYR A CA 1
ATOM 795 C C . TYR A 1 103 ? -8.947 -12.483 -1.873 1.00 46.09 103 TYR A C 1
ATOM 797 O O . TYR A 1 103 ? -8.342 -12.453 -0.800 1.00 46.09 103 TYR A O 1
ATOM 805 N N . ARG A 1 104 ? -8.306 -12.539 -3.046 1.00 41.56 104 ARG A N 1
ATOM 806 C CA . ARG A 1 104 ? -6.864 -12.307 -3.198 1.00 41.56 104 ARG A CA 1
ATOM 807 C C . ARG A 1 104 ? -6.657 -10.818 -3.449 1.00 41.56 104 ARG A C 1
ATOM 809 O O . ARG A 1 104 ? -7.121 -10.304 -4.460 1.00 41.56 104 ARG A O 1
ATOM 816 N N . LEU A 1 105 ? -5.944 -10.142 -2.556 1.00 49.81 105 LEU A N 1
ATOM 817 C CA . LEU A 1 105 ? -5.556 -8.749 -2.760 1.00 49.81 105 LEU A CA 1
ATOM 818 C C . LEU A 1 105 ? -4.216 -8.695 -3.498 1.00 49.81 105 LEU A C 1
ATOM 820 O O . LEU A 1 105 ? -3.239 -9.295 -3.055 1.00 49.81 105 LEU A O 1
ATOM 824 N N . ALA A 1 106 ? -4.179 -7.965 -4.611 1.00 46.69 106 ALA A N 1
ATOM 825 C CA . ALA A 1 106 ? -2.954 -7.612 -5.313 1.00 46.69 106 ALA A CA 1
ATOM 826 C C . ALA A 1 106 ? -2.501 -6.228 -4.841 1.00 46.69 106 ALA A C 1
ATOM 828 O O . ALA A 1 106 ? -2.840 -5.189 -5.396 1.00 46.69 106 ALA A O 1
ATOM 829 N N . ARG A 1 107 ? -1.741 -6.229 -3.758 1.00 50.31 107 ARG A N 1
ATOM 830 C CA . ARG A 1 107 ? -0.744 -5.197 -3.503 1.00 50.31 107 ARG A CA 1
ATOM 831 C C . ARG A 1 107 ? 0.525 -5.957 -3.132 1.00 50.31 107 ARG A C 1
ATOM 833 O O . ARG A 1 107 ? 0.418 -7.111 -2.704 1.00 50.31 107 ARG A O 1
ATOM 840 N N . HIS A 1 108 ? 1.662 -5.276 -3.239 1.00 60.84 108 HIS A N 1
ATOM 841 C CA . HIS A 1 108 ? 2.934 -5.579 -2.582 1.00 60.84 108 HIS A CA 1
ATOM 842 C C . HIS A 1 108 ? 3.964 -6.442 -3.350 1.00 60.84 108 HIS A C 1
ATOM 844 O O . HIS A 1 108 ? 3.591 -7.232 -4.218 1.00 60.84 108 HIS A O 1
ATOM 850 N N . PRO A 1 109 ? 5.261 -6.332 -2.968 1.00 71.69 109 PRO A N 1
ATOM 851 C CA . PRO A 1 109 ? 6.328 -7.238 -3.405 1.00 71.69 109 PRO A CA 1
ATOM 852 C C . PRO A 1 109 ? 5.974 -8.717 -3.219 1.00 71.69 109 PRO A C 1
ATOM 854 O O . PRO A 1 109 ? 5.106 -9.082 -2.421 1.00 71.69 109 PRO A O 1
ATOM 857 N N . PHE A 1 110 ? 6.702 -9.587 -3.920 1.00 78.69 110 PHE A N 1
ATOM 858 C CA . PHE A 1 110 ? 6.566 -11.032 -3.760 1.00 78.69 110 PHE A CA 1
ATOM 859 C C . PHE A 1 110 ? 6.637 -11.441 -2.275 1.00 78.69 110 PHE A C 1
ATOM 861 O O . PHE A 1 110 ? 7.587 -11.104 -1.572 1.00 78.69 110 PHE A O 1
ATOM 868 N N . GLY A 1 111 ? 5.619 -12.172 -1.802 1.00 83.31 111 GLY A N 1
ATOM 869 C CA . GLY A 1 111 ? 5.556 -12.695 -0.427 1.00 83.31 111 GLY A CA 1
ATOM 870 C C . GLY A 1 111 ? 5.025 -11.725 0.632 1.00 83.31 111 GLY A C 1
ATOM 871 O O . GLY A 1 111 ? 5.184 -11.967 1.827 1.00 83.31 111 GLY A O 1
ATOM 872 N N . ALA A 1 112 ? 4.405 -10.628 0.225 1.00 85.88 112 ALA A N 1
ATOM 873 C CA . ALA A 1 112 ? 3.887 -9.660 1.169 1.00 85.88 112 ALA A CA 1
ATOM 874 C C . ALA A 1 112 ? 2.689 -10.112 1.995 1.00 85.88 112 ALA A C 1
ATOM 876 O O . ALA A 1 112 ? 1.902 -10.977 1.601 1.00 85.88 112 ALA A O 1
ATOM 877 N N . ARG A 1 113 ? 2.521 -9.427 3.125 1.00 88.31 113 ARG A N 1
ATOM 878 C CA . ARG A 1 113 ? 1.503 -9.728 4.124 1.00 88.31 113 ARG A CA 1
ATOM 879 C C . ARG A 1 113 ? 0.962 -8.468 4.786 1.00 88.31 113 ARG A C 1
ATOM 881 O O . ARG A 1 113 ? 1.703 -7.522 5.064 1.00 88.31 113 ARG A O 1
ATOM 888 N N . LEU A 1 114 ? -0.340 -8.507 5.043 1.00 90.31 114 LEU A N 1
ATOM 889 C CA . LEU A 1 114 ? -1.054 -7.578 5.902 1.00 90.31 114 LEU A CA 1
ATOM 890 C C . LEU A 1 114 ? -1.567 -8.377 7.096 1.00 90.31 114 LEU A C 1
ATOM 892 O O . LEU A 1 114 ? -2.451 -9.219 6.941 1.00 90.31 114 LEU A O 1
ATOM 896 N N . ASP A 1 115 ? -1.007 -8.097 8.263 1.00 89.81 115 ASP A N 1
ATOM 897 C CA . ASP A 1 115 ? -1.403 -8.713 9.519 1.00 89.81 115 ASP A CA 1
ATOM 898 C C . ASP A 1 115 ? -2.315 -7.741 10.278 1.00 89.81 115 ASP A C 1
ATOM 900 O O . ASP A 1 115 ? -2.034 -6.543 10.379 1.00 89.81 115 ASP A O 1
ATOM 904 N N . MET A 1 116 ? -3.440 -8.257 10.774 1.00 92.12 116 MET A N 1
ATOM 905 C CA . MET A 1 116 ? -4.405 -7.509 11.580 1.00 92.12 116 MET A CA 1
ATOM 906 C C . MET A 1 116 ? -4.480 -8.158 12.955 1.00 92.12 116 MET A C 1
ATOM 908 O O . MET A 1 116 ? -4.928 -9.299 13.088 1.00 92.12 116 MET A O 1
ATOM 912 N N . GLU A 1 117 ? -4.037 -7.435 13.973 1.00 90.50 117 GLU A N 1
ATOM 913 C CA . GLU A 1 117 ? -3.928 -7.941 15.335 1.00 90.50 117 GLU A CA 1
ATOM 914 C C . GLU A 1 117 ? -5.000 -7.320 16.226 1.00 90.50 117 GLU A C 1
ATOM 916 O O . GLU A 1 117 ? -5.276 -6.122 16.146 1.00 90.50 117 GLU A O 1
ATOM 921 N N . ILE A 1 118 ? -5.599 -8.144 17.091 1.00 92.44 118 ILE A N 1
ATOM 922 C CA . ILE A 1 118 ? -6.522 -7.685 18.131 1.00 92.44 118 ILE A CA 1
ATOM 923 C C . ILE A 1 118 ? -5.804 -7.717 19.465 1.00 92.44 118 ILE A C 1
ATOM 925 O O . ILE A 1 118 ? -5.464 -8.781 19.986 1.00 92.44 118 ILE A O 1
ATOM 929 N N . ILE A 1 119 ? -5.618 -6.532 20.026 1.00 92.19 119 ILE A N 1
ATOM 930 C CA . ILE A 1 119 ? -4.895 -6.317 21.266 1.00 92.19 119 ILE A CA 1
ATOM 931 C C . ILE A 1 119 ? -5.927 -6.091 22.361 1.00 92.19 119 ILE A C 1
ATOM 933 O O . ILE A 1 119 ? -6.763 -5.195 22.274 1.00 92.19 119 ILE A O 1
ATOM 937 N N . ARG A 1 120 ? -5.890 -6.939 23.387 1.00 93.50 120 ARG A N 1
ATOM 938 C CA . ARG A 1 120 ? -6.716 -6.807 24.589 1.00 93.50 120 ARG A CA 1
ATOM 939 C C . ARG A 1 120 ? -5.877 -6.194 25.693 1.00 93.50 120 ARG A C 1
ATOM 941 O O . ARG A 1 120 ? -4.826 -6.742 26.024 1.00 93.50 120 ARG A O 1
ATOM 948 N N . THR A 1 121 ? -6.348 -5.095 26.264 1.00 92.25 121 THR A N 1
ATOM 949 C CA . THR A 1 121 ? -5.708 -4.446 27.405 1.00 92.25 121 THR A CA 1
ATOM 950 C C . THR A 1 121 ? -6.658 -4.428 28.602 1.00 92.25 121 THR A C 1
ATOM 952 O O . THR A 1 121 ? -7.861 -4.234 28.428 1.00 92.25 121 THR A O 1
ATOM 955 N N . PRO A 1 122 ? -6.147 -4.617 29.834 1.00 92.12 122 PRO A N 1
ATOM 956 C CA . PRO A 1 122 ? -6.990 -4.625 31.032 1.00 92.12 122 PRO A CA 1
ATOM 957 C C . PRO A 1 122 ? -7.640 -3.262 31.312 1.00 92.12 122 PRO A C 1
ATOM 959 O O . PRO A 1 122 ? -8.698 -3.210 31.929 1.00 92.12 122 PRO A O 1
ATOM 962 N N . MET A 1 123 ? -7.006 -2.180 30.857 1.00 93.25 123 MET A N 1
ATOM 963 C CA . MET A 1 123 ? -7.457 -0.791 30.951 1.00 93.25 123 MET A CA 1
ATOM 964 C C . MET A 1 123 ? -7.102 -0.060 29.642 1.00 93.25 123 MET A C 1
ATOM 966 O O . MET A 1 123 ? -6.244 -0.564 28.898 1.00 93.25 123 MET A O 1
ATOM 970 N N . PRO A 1 124 ? -7.711 1.099 29.332 1.00 92.06 124 PRO A N 1
ATOM 971 C CA . PRO A 1 124 ? -7.339 1.887 28.161 1.00 92.06 124 PRO A CA 1
ATOM 972 C C . PRO A 1 124 ? -5.875 2.329 28.247 1.00 92.06 124 PRO A C 1
ATOM 974 O O . PRO A 1 124 ? -5.393 2.672 29.325 1.00 92.06 124 PRO A O 1
ATOM 977 N N . LEU A 1 125 ? -5.154 2.310 27.127 1.00 92.19 125 LEU A N 1
ATOM 978 C CA . LEU A 1 125 ? -3.741 2.696 27.077 1.00 92.19 125 LEU A CA 1
ATOM 979 C C . LEU A 1 125 ? -3.588 4.096 26.469 1.00 92.19 125 LEU A C 1
ATOM 981 O O . LEU A 1 125 ? -4.166 4.384 25.412 1.00 92.19 125 LEU A O 1
ATOM 985 N N . SER A 1 126 ? -2.774 4.938 27.110 1.00 88.94 126 SER A N 1
ATOM 986 C CA . SER A 1 126 ? -2.448 6.285 26.634 1.00 88.94 126 SER A CA 1
ATOM 987 C C . SER A 1 126 ? -1.870 6.270 25.208 1.00 88.94 126 SER A C 1
ATOM 989 O O . SER A 1 126 ? -1.316 5.268 24.743 1.00 88.94 126 SER A O 1
ATOM 991 N N . SER A 1 127 ? -2.021 7.377 24.476 1.00 86.50 127 SER A N 1
ATOM 992 C CA . SER A 1 127 ? -1.608 7.498 23.065 1.00 86.50 127 SER A CA 1
ATOM 993 C C . SER A 1 127 ? -0.090 7.390 22.852 1.00 86.50 127 SER A C 1
ATOM 995 O O . SER A 1 127 ? 0.367 6.995 21.777 1.00 86.50 127 SER A O 1
ATOM 997 N N . ASP A 1 128 ? 0.692 7.685 23.889 1.00 86.75 128 ASP A N 1
ATOM 998 C CA . ASP A 1 128 ? 2.150 7.547 23.960 1.00 86.75 128 ASP A CA 1
ATOM 999 C C . ASP A 1 128 ? 2.609 6.194 24.543 1.00 86.75 128 ASP A C 1
ATOM 1001 O O . ASP A 1 128 ? 3.810 5.942 24.648 1.00 86.75 128 ASP A O 1
ATOM 1005 N N . ARG A 1 129 ? 1.666 5.308 24.899 1.00 85.00 129 ARG A N 1
ATOM 1006 C CA . ARG A 1 129 ? 1.892 4.014 25.565 1.00 85.00 129 ARG A CA 1
ATOM 1007 C C . ARG A 1 129 ? 2.628 4.097 26.909 1.00 85.00 129 ARG A C 1
ATOM 1009 O O . ARG A 1 129 ? 3.204 3.093 27.336 1.00 85.00 129 ARG A O 1
ATOM 1016 N N . SER A 1 130 ? 2.647 5.255 27.563 1.00 88.25 130 SER A N 1
ATOM 1017 C CA . SER A 1 130 ? 3.346 5.426 28.839 1.00 88.25 130 SER A CA 1
ATOM 1018 C C . SER A 1 130 ? 2.558 4.871 30.025 1.00 88.25 130 SER A C 1
ATOM 1020 O O . SER A 1 130 ? 3.161 4.313 30.944 1.00 88.25 130 SER A O 1
ATOM 1022 N N . GLU A 1 131 ? 1.226 4.960 29.996 1.00 91.75 131 GLU A N 1
ATOM 1023 C CA . GLU A 1 131 ? 0.385 4.607 31.136 1.00 91.75 131 GLU A CA 1
ATOM 1024 C C . GLU A 1 131 ? -0.978 4.023 30.749 1.00 91.75 131 GLU A C 1
ATOM 1026 O O . GLU A 1 131 ? -1.484 4.190 29.636 1.00 91.75 131 GLU A O 1
ATOM 1031 N N . TYR A 1 132 ? -1.578 3.315 31.706 1.00 90.56 132 TYR A N 1
ATOM 1032 C CA . TYR A 1 132 ? -2.977 2.916 31.631 1.00 90.56 132 TYR A CA 1
ATOM 1033 C C . TYR A 1 132 ? -3.848 4.023 32.211 1.00 90.56 132 TYR A C 1
ATOM 1035 O O . TYR A 1 132 ? -3.607 4.493 33.321 1.00 90.56 132 TYR A O 1
ATOM 1043 N N . LEU A 1 133 ? -4.872 4.404 31.462 1.00 91.38 133 LEU A N 1
ATOM 1044 C CA . LEU A 1 133 ? -5.873 5.372 31.878 1.00 91.38 133 LEU A CA 1
ATOM 1045 C C . LEU A 1 133 ? -6.961 4.680 32.705 1.00 91.38 133 LEU A C 1
ATOM 1047 O O . LEU A 1 133 ? -7.147 3.463 32.626 1.00 91.38 133 LEU A O 1
ATOM 1051 N N . GLU A 1 134 ? -7.708 5.455 33.489 1.00 90.06 134 GLU A N 1
ATOM 1052 C CA . GLU A 1 134 ? -8.872 4.917 34.192 1.00 90.06 134 GLU A CA 1
ATOM 1053 C C . GLU A 1 134 ? -9.941 4.469 33.188 1.00 90.06 134 GLU A C 1
ATOM 1055 O O . GLU A 1 134 ? -10.388 5.238 32.335 1.00 90.06 134 GLU A O 1
ATOM 1060 N N . GLY A 1 135 ? -10.365 3.211 33.289 1.00 90.56 135 GLY A N 1
ATOM 1061 C CA . GLY A 1 135 ? -11.386 2.648 32.416 1.00 90.56 135 GLY A CA 1
ATOM 1062 C C . GLY A 1 135 ? -11.519 1.136 32.558 1.00 90.56 135 GLY A C 1
ATOM 1063 O O . GLY A 1 135 ? -10.912 0.516 33.429 1.00 90.56 135 GLY A O 1
ATOM 1064 N N . GLY A 1 136 ? -12.356 0.552 31.703 1.00 92.38 136 GLY A N 1
ATOM 1065 C CA . GLY A 1 136 ? -12.548 -0.895 31.622 1.00 92.38 136 GLY A CA 1
ATOM 1066 C C . GLY A 1 136 ? -11.593 -1.580 30.642 1.00 92.38 136 GLY A C 1
ATOM 1067 O O . GLY A 1 136 ? -10.765 -0.941 29.990 1.00 92.38 136 GLY A O 1
ATOM 1068 N N . GLU A 1 137 ? -11.758 -2.897 30.498 1.00 93.19 137 GLU A N 1
ATOM 1069 C CA . GLU A 1 137 ? -11.058 -3.668 29.467 1.00 93.19 137 GLU A CA 1
ATOM 1070 C C . GLU A 1 137 ? -11.325 -3.051 28.089 1.00 93.19 137 GLU A C 1
ATOM 1072 O O . GLU A 1 137 ? -12.476 -2.842 27.705 1.00 93.19 137 GLU A O 1
ATOM 1077 N N . THR A 1 138 ? -10.256 -2.767 27.346 1.00 93.25 138 THR A N 1
ATOM 1078 C CA . THR A 1 138 ? -10.344 -2.124 26.033 1.00 93.25 138 THR A CA 1
ATOM 1079 C C . THR A 1 138 ? -9.698 -3.006 24.975 1.00 93.25 138 THR A C 1
ATOM 1081 O O . THR A 1 138 ? -8.713 -3.710 25.218 1.00 93.25 138 THR A O 1
ATOM 1084 N N . LYS A 1 139 ? -10.294 -3.012 23.782 1.00 94.25 139 LYS A N 1
ATOM 1085 C CA . LYS A 1 139 ? -9.794 -3.755 22.626 1.00 94.25 139 LYS A CA 1
ATOM 1086 C C . LYS A 1 139 ? -9.318 -2.777 21.575 1.00 94.25 139 LYS A C 1
ATOM 1088 O O . LYS A 1 139 ? -10.043 -1.852 21.221 1.00 94.25 139 LYS A O 1
ATOM 1093 N N . TYR A 1 140 ? -8.145 -3.047 21.032 1.00 94.31 140 TYR A N 1
ATOM 1094 C CA . TYR A 1 140 ? -7.561 -2.284 19.946 1.00 94.31 140 TYR A CA 1
ATOM 1095 C C . TYR A 1 140 ? -7.322 -3.182 18.742 1.00 94.31 140 TYR A C 1
ATOM 1097 O O . TYR A 1 140 ? -7.115 -4.390 18.878 1.00 94.31 140 TYR A O 1
ATOM 1105 N N . ILE A 1 141 ? -7.340 -2.575 17.565 1.00 94.50 141 ILE A N 1
ATOM 1106 C CA . ILE A 1 141 ? -6.913 -3.191 16.321 1.00 94.50 141 ILE A CA 1
ATOM 1107 C C . ILE A 1 141 ? -5.634 -2.517 15.835 1.00 94.50 141 ILE A C 1
ATOM 1109 O O . ILE A 1 141 ? -5.503 -1.290 15.872 1.00 94.50 141 ILE A O 1
ATOM 1113 N N . HIS A 1 142 ? -4.682 -3.331 15.394 1.00 93.25 142 HIS A N 1
ATOM 1114 C CA . HIS A 1 142 ? -3.376 -2.885 14.926 1.00 93.25 142 HIS A CA 1
ATOM 1115 C C . HIS A 1 142 ? -3.061 -3.535 13.586 1.00 93.25 142 HIS A C 1
ATOM 1117 O O . HIS A 1 142 ? -3.202 -4.746 13.421 1.00 93.25 142 HIS A O 1
ATOM 1123 N N . PHE A 1 143 ? -2.697 -2.712 12.605 1.00 94.38 143 PHE A N 1
ATOM 1124 C CA . PHE A 1 143 ? -2.377 -3.167 11.258 1.00 94.38 143 PHE A CA 1
ATOM 1125 C C . PHE A 1 143 ? -0.871 -3.119 11.037 1.00 94.38 143 PHE A C 1
ATOM 1127 O O . PHE A 1 143 ? -0.226 -2.094 11.274 1.00 94.38 143 PHE A O 1
ATOM 1134 N N . ILE A 1 144 ? -0.329 -4.217 10.522 1.00 92.12 144 ILE A N 1
ATOM 1135 C CA . ILE A 1 144 ? 1.080 -4.347 10.174 1.00 92.12 144 ILE A CA 1
ATOM 1136 C C . ILE A 1 144 ? 1.163 -4.754 8.710 1.00 92.12 144 ILE A C 1
ATOM 1138 O O . ILE A 1 144 ? 0.688 -5.816 8.318 1.00 92.12 144 ILE A O 1
ATOM 1142 N N . LEU A 1 145 ? 1.790 -3.915 7.895 1.00 91.56 145 LEU A N 1
ATOM 1143 C CA . LEU A 1 145 ? 2.018 -4.187 6.487 1.00 91.56 145 LEU A CA 1
ATOM 1144 C C . LEU A 1 145 ? 3.500 -4.375 6.226 1.00 91.56 145 LEU A C 1
ATOM 1146 O O . LEU A 1 145 ? 4.272 -3.438 6.415 1.00 91.56 145 LEU A O 1
ATOM 1150 N N . ASN A 1 146 ? 3.893 -5.574 5.792 1.00 91.19 146 ASN A N 1
ATOM 1151 C CA . ASN A 1 146 ? 5.298 -5.922 5.554 1.00 91.19 146 ASN A CA 1
ATOM 1152 C C . ASN A 1 146 ? 6.204 -5.459 6.711 1.00 91.19 146 ASN A C 1
ATOM 1154 O O . ASN A 1 146 ? 7.141 -4.686 6.522 1.00 91.19 146 ASN A O 1
ATOM 1158 N N . GLN A 1 147 ? 5.876 -5.906 7.931 1.00 92.25 147 GLN A N 1
ATOM 1159 C CA . GLN A 1 147 ? 6.596 -5.577 9.170 1.00 92.25 147 GLN A CA 1
ATOM 1160 C C . GLN A 1 147 ? 6.570 -4.090 9.580 1.00 92.25 147 GLN A C 1
ATOM 1162 O O . GLN A 1 147 ? 7.270 -3.707 10.515 1.00 92.25 147 GLN A O 1
ATOM 1167 N N . ARG A 1 148 ? 5.750 -3.247 8.942 1.00 91.56 148 ARG A N 1
ATOM 1168 C CA . ARG A 1 148 ? 5.584 -1.835 9.305 1.00 91.56 148 ARG A CA 1
ATOM 1169 C C . ARG A 1 148 ? 4.192 -1.567 9.868 1.00 91.56 148 ARG A C 1
ATOM 1171 O O . ARG A 1 148 ? 3.194 -1.861 9.218 1.00 91.56 148 ARG A O 1
ATOM 1178 N N . THR A 1 149 ? 4.126 -0.948 11.046 1.00 92.25 149 THR A N 1
ATOM 1179 C CA . THR A 1 149 ? 2.870 -0.443 11.618 1.00 92.25 149 THR A CA 1
ATOM 1180 C C . THR A 1 149 ? 2.223 0.578 10.686 1.00 92.25 149 THR A C 1
ATOM 1182 O O . THR A 1 149 ? 2.866 1.551 10.282 1.00 92.25 149 THR A O 1
ATOM 1185 N N . LEU A 1 150 ? 0.944 0.371 10.378 1.00 93.38 150 LEU A N 1
ATOM 1186 C CA . LEU A 1 150 ? 0.114 1.344 9.679 1.00 93.38 150 LEU A CA 1
ATOM 1187 C C . LEU A 1 150 ? -0.593 2.247 10.703 1.00 93.38 150 LEU A C 1
ATOM 1189 O O . LEU A 1 150 ? -1.360 1.732 11.517 1.00 93.38 150 LEU A O 1
ATOM 1193 N N . PRO A 1 151 ? -0.371 3.573 10.676 1.00 93.81 151 PRO A N 1
ATOM 1194 C CA . PRO A 1 151 ? -1.003 4.487 11.618 1.00 93.81 151 PRO A CA 1
ATOM 1195 C C . PRO A 1 151 ? -2.472 4.718 11.245 1.00 93.81 151 PRO A C 1
ATOM 1197 O O . PRO A 1 151 ? -2.785 5.550 10.390 1.00 93.81 151 PRO A O 1
ATOM 1200 N N . LEU A 1 152 ? -3.383 3.984 11.891 1.00 93.31 152 LEU A N 1
ATOM 1201 C CA . LEU A 1 152 ? -4.814 4.043 11.574 1.00 93.31 152 LEU A CA 1
ATOM 1202 C C . LEU A 1 152 ? -5.413 5.437 11.799 1.00 93.31 152 LEU A C 1
ATOM 1204 O O . LEU A 1 152 ? -6.230 5.866 10.990 1.00 93.31 152 LEU A O 1
ATOM 1208 N N . GLY A 1 153 ? -4.947 6.177 12.810 1.00 91.62 153 GLY A N 1
ATOM 1209 C CA . GLY A 1 153 ? -5.385 7.549 13.096 1.00 91.62 153 GLY A CA 1
ATOM 1210 C C . GLY A 1 153 ? -5.141 8.560 11.966 1.00 91.62 153 GLY A C 1
ATOM 1211 O O . GLY A 1 153 ? -5.858 9.550 11.863 1.00 91.62 153 GLY A O 1
ATOM 1212 N N . VAL A 1 154 ? -4.172 8.308 11.073 1.00 91.31 154 VAL A N 1
ATOM 1213 C CA . VAL A 1 154 ? -3.925 9.168 9.896 1.00 91.31 154 VAL A CA 1
ATOM 1214 C C . VAL A 1 154 ? -4.973 8.930 8.808 1.00 91.31 154 VAL A C 1
ATOM 1216 O O . VAL A 1 154 ? -5.349 9.855 8.096 1.00 91.31 154 VAL A O 1
ATOM 1219 N N . SER A 1 155 ? -5.445 7.689 8.668 1.00 89.38 155 SER A N 1
ATOM 1220 C CA . SER A 1 155 ? -6.489 7.333 7.695 1.00 89.38 155 SER A CA 1
ATOM 1221 C C . SER A 1 155 ? -7.899 7.582 8.229 1.00 89.38 155 SER A C 1
ATOM 1223 O O . SER A 1 155 ? -8.794 7.926 7.461 1.00 89.38 155 SER A O 1
ATOM 1225 N N . PHE A 1 156 ? -8.093 7.410 9.535 1.00 92.06 156 PHE A N 1
ATOM 1226 C CA . PHE A 1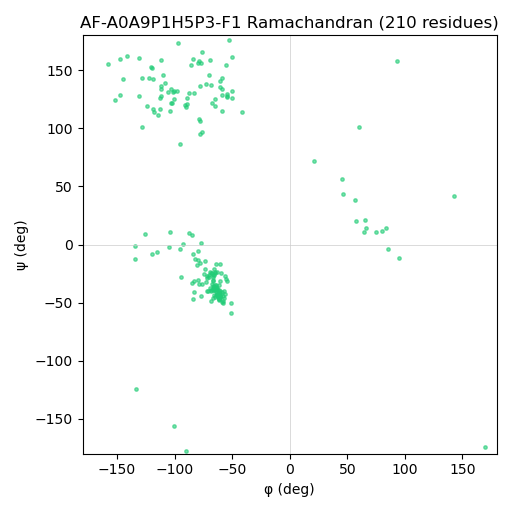 156 ? -9.374 7.523 10.220 1.00 92.06 156 PHE A CA 1
ATOM 1227 C C . PHE A 1 156 ? -9.215 8.480 11.405 1.00 92.06 156 PHE A C 1
ATOM 1229 O O . PHE A 1 156 ? -8.688 8.069 12.441 1.00 92.06 156 PHE A O 1
ATOM 1236 N N . PRO A 1 157 ? -9.646 9.748 11.279 1.00 91.56 157 PRO A N 1
ATOM 1237 C CA . PRO A 1 157 ? -9.501 10.741 12.343 1.00 91.56 157 PRO A CA 1
ATOM 1238 C C . PRO A 1 157 ? -10.118 10.307 13.680 1.00 91.56 157 PRO A C 1
ATOM 1240 O O . PRO A 1 157 ? -9.620 10.685 14.738 1.00 91.56 157 PRO A O 1
ATOM 1243 N N . GLU A 1 158 ? -11.169 9.482 13.645 1.00 92.44 158 GLU A N 1
ATOM 1244 C CA . GLU A 1 158 ? -11.817 8.914 14.831 1.00 92.44 158 GLU A CA 1
ATOM 1245 C C . GLU A 1 158 ? -10.891 7.995 15.645 1.00 92.44 158 GLU A C 1
ATOM 1247 O O . GLU A 1 158 ? -11.101 7.824 16.841 1.00 92.44 158 GLU A O 1
ATOM 1252 N N . CYS A 1 159 ? -9.857 7.427 15.021 1.00 91.00 159 CYS A N 1
ATOM 1253 C CA . CYS A 1 159 ? -8.875 6.550 15.659 1.00 91.00 159 CYS A CA 1
ATOM 1254 C C . CYS A 1 159 ? -7.723 7.304 16.353 1.00 91.00 159 CYS A C 1
ATOM 1256 O O . CYS A 1 159 ? -6.766 6.658 16.768 1.00 91.00 159 CYS A O 1
ATOM 1258 N N . ASP A 1 160 ? -7.807 8.635 16.466 1.00 89.00 160 ASP A N 1
ATOM 1259 C CA . ASP A 1 160 ? -6.791 9.519 17.051 1.00 89.00 160 ASP A CA 1
ATOM 1260 C C . ASP A 1 160 ? -5.426 9.468 16.331 1.00 89.00 160 ASP A C 1
ATOM 1262 O O . ASP A 1 160 ? -4.581 8.597 16.537 1.00 89.00 160 ASP A O 1
ATOM 1266 N N . ALA A 1 161 ? -5.174 10.479 15.497 1.00 89.25 161 ALA A N 1
ATOM 1267 C CA . ALA A 1 161 ? -3.918 10.631 14.763 1.00 89.25 161 ALA A CA 1
ATOM 1268 C C . ALA A 1 161 ? -2.684 10.856 15.657 1.00 89.25 161 ALA A C 1
ATOM 1270 O O . ALA A 1 161 ? -1.561 10.713 15.174 1.00 89.25 161 ALA A O 1
ATOM 1271 N N . SER A 1 162 ? -2.867 11.225 16.930 1.00 87.56 162 SER A N 1
ATOM 1272 C CA . SER A 1 162 ? -1.761 11.476 17.859 1.00 87.56 162 SER A CA 1
ATOM 1273 C C . SER A 1 162 ? -1.154 10.197 18.438 1.00 87.56 162 SER A C 1
ATOM 1275 O O . SER A 1 162 ? -0.055 10.240 18.996 1.00 87.56 162 SER A O 1
ATOM 1277 N N . ARG A 1 163 ? -1.831 9.052 18.280 1.00 89.19 163 ARG A N 1
ATOM 1278 C CA . ARG A 1 163 ? -1.343 7.765 18.771 1.00 89.19 163 ARG A CA 1
ATOM 1279 C C . ARG A 1 163 ? -0.064 7.334 18.058 1.00 89.19 163 ARG A C 1
ATOM 1281 O O . ARG A 1 163 ? -0.054 7.074 16.855 1.00 89.19 163 ARG A O 1
ATOM 1288 N N . LEU A 1 164 ? 1.013 7.178 18.826 1.00 87.38 164 LEU A N 1
ATOM 1289 C CA . LEU A 1 164 ? 2.320 6.756 18.307 1.00 87.38 164 LEU A CA 1
ATOM 1290 C C . LEU A 1 164 ? 2.356 5.268 17.934 1.00 87.38 164 LEU A C 1
ATOM 1292 O O . LEU A 1 164 ? 3.206 4.831 17.159 1.00 87.38 164 LEU A O 1
ATOM 1296 N N . ASP A 1 165 ? 1.439 4.484 18.496 1.00 89.06 165 ASP A N 1
ATOM 1297 C CA . ASP A 1 165 ? 1.320 3.046 18.270 1.00 89.06 165 ASP A CA 1
ATOM 1298 C C . ASP A 1 165 ? 0.550 2.685 16.995 1.00 89.06 165 ASP A C 1
ATOM 1300 O O . ASP A 1 165 ? 0.610 1.541 16.544 1.00 89.06 165 ASP A O 1
ATOM 1304 N N . GLY A 1 166 ? -0.135 3.661 16.389 1.00 90.75 166 GLY A N 1
ATOM 1305 C CA . GLY A 1 166 ? -0.969 3.463 15.210 1.00 90.75 166 GLY A CA 1
ATOM 1306 C C . GLY A 1 166 ? -2.205 2.597 15.459 1.00 90.75 166 GLY A C 1
ATOM 1307 O O . GLY A 1 166 ? -2.812 2.128 14.494 1.00 90.75 166 GLY A O 1
ATOM 1308 N N . TRP A 1 167 ? -2.560 2.353 16.721 1.00 94.12 167 TRP A N 1
ATOM 1309 C CA . TRP A 1 167 ? -3.708 1.538 17.098 1.00 94.12 167 TRP A CA 1
ATOM 1310 C C . TRP A 1 167 ? -5.006 2.319 16.929 1.00 94.12 167 TRP A C 1
ATOM 1312 O O . TRP A 1 167 ? -5.028 3.544 16.974 1.00 94.12 167 TRP A O 1
ATOM 1322 N N . CYS A 1 168 ? -6.104 1.592 16.766 1.00 95.25 168 CYS A N 1
ATOM 1323 C CA . CYS A 1 168 ? -7.442 2.154 16.864 1.00 95.25 168 CYS A CA 1
ATOM 1324 C C . CYS A 1 168 ? -8.271 1.324 17.834 1.00 95.25 168 CYS A C 1
ATOM 1326 O O . CYS A 1 168 ? -8.137 0.101 17.867 1.00 95.25 168 CYS A O 1
ATOM 1328 N N . GLU A 1 169 ? -9.136 1.964 18.617 1.00 94.62 169 GLU A N 1
ATOM 1329 C CA . GLU A 1 169 ? -10.134 1.239 19.404 1.00 94.62 169 GLU A CA 1
ATOM 1330 C C . GLU A 1 169 ? -11.022 0.403 18.478 1.00 94.62 169 GLU A C 1
ATOM 1332 O O . GLU A 1 169 ? -11.480 0.872 17.434 1.00 94.62 169 GLU A O 1
ATOM 1337 N N . LEU A 1 170 ? -11.253 -0.856 18.850 1.00 93.25 170 LEU A N 1
ATOM 1338 C CA . LEU A 1 170 ? -11.902 -1.830 17.977 1.00 93.25 170 LEU A CA 1
ATOM 1339 C C . LEU A 1 170 ? -13.328 -1.409 17.604 1.00 93.25 170 LEU A C 1
ATOM 1341 O O . LEU A 1 170 ? -13.712 -1.520 16.441 1.00 93.25 170 LEU A O 1
ATOM 1345 N N . ASP A 1 171 ? -14.098 -0.898 18.564 1.00 93.19 171 ASP A N 1
ATOM 1346 C CA . ASP A 1 171 ? -15.480 -0.475 18.324 1.00 93.19 171 ASP A CA 1
ATOM 1347 C C . ASP A 1 171 ? -15.540 0.760 17.416 1.00 93.19 171 ASP A C 1
ATOM 1349 O O . ASP A 1 171 ? -16.352 0.813 16.488 1.00 93.19 171 ASP A O 1
ATOM 1353 N N . THR A 1 172 ? -14.623 1.710 17.612 1.00 94.00 172 THR A N 1
ATOM 1354 C CA . THR A 1 172 ? -14.455 2.884 16.747 1.00 94.00 172 THR A CA 1
ATOM 1355 C C . THR A 1 172 ? -14.090 2.468 15.326 1.00 94.00 172 THR A C 1
ATOM 1357 O O . THR A 1 172 ? -14.734 2.902 14.368 1.00 94.00 172 THR A O 1
ATOM 1360 N N . PHE A 1 173 ? -13.132 1.550 15.174 1.00 94.56 173 PHE A N 1
ATOM 1361 C CA . PHE A 1 173 ? -12.769 0.995 13.874 1.00 94.56 173 PHE A CA 1
ATOM 1362 C C . PHE A 1 173 ? -13.967 0.316 13.200 1.00 94.56 173 PHE A C 1
ATOM 1364 O O . PHE A 1 173 ? -14.290 0.626 12.057 1.00 94.56 173 PHE A O 1
ATOM 1371 N N . ILE A 1 174 ? -14.687 -0.561 13.906 1.00 93.25 174 ILE A N 1
ATOM 1372 C CA . ILE A 1 174 ? -15.894 -1.222 13.390 1.00 93.25 174 ILE A CA 1
ATOM 1373 C C . ILE A 1 174 ? -16.931 -0.184 12.942 1.00 93.25 174 ILE A C 1
ATOM 1375 O O . ILE A 1 174 ? -17.534 -0.334 11.876 1.00 93.25 174 ILE A O 1
ATOM 1379 N N . HIS A 1 175 ? -17.133 0.880 13.723 1.00 93.44 175 HIS A N 1
ATOM 1380 C CA . HIS A 1 175 ? -18.076 1.945 13.402 1.00 93.44 175 HIS A CA 1
ATOM 1381 C C . HIS A 1 175 ? -17.725 2.664 12.093 1.00 93.44 175 HIS A C 1
ATOM 1383 O O . HIS A 1 175 ? -18.591 2.803 11.225 1.00 93.44 175 HIS A O 1
ATOM 1389 N N . VAL A 1 176 ? -16.458 3.050 11.922 1.00 93.12 176 VAL A N 1
ATOM 1390 C CA . VAL A 1 176 ? -15.936 3.658 10.688 1.00 93.12 176 VAL A CA 1
ATOM 1391 C C . VAL A 1 176 ? -16.106 2.702 9.503 1.00 93.12 176 VAL A C 1
ATOM 1393 O O . VAL A 1 176 ? -16.643 3.071 8.456 1.00 93.12 176 VAL A O 1
ATOM 1396 N N . GLN A 1 177 ? -15.751 1.433 9.697 1.00 91.81 177 GLN A N 1
ATOM 1397 C CA . GLN A 1 177 ? -15.785 0.409 8.659 1.00 91.81 177 GLN A CA 1
ATOM 1398 C C . GLN A 1 177 ? -17.200 0.048 8.182 1.00 91.81 177 GLN A C 1
ATOM 1400 O O . GLN A 1 177 ? -17.368 -0.295 7.011 1.00 91.81 177 GLN A O 1
ATOM 1405 N N . ASN A 1 178 ? -18.239 0.183 9.014 1.00 90.19 178 ASN A N 1
ATOM 1406 C CA . ASN A 1 178 ? -19.627 -0.027 8.571 1.00 90.19 178 ASN A CA 1
ATOM 1407 C C . ASN A 1 178 ? -20.040 0.948 7.447 1.00 90.19 178 ASN A C 1
ATOM 1409 O O . ASN A 1 178 ? -20.836 0.586 6.579 1.00 90.19 178 ASN A O 1
ATOM 1413 N N . ARG A 1 179 ? -19.486 2.168 7.432 1.00 90.06 179 ARG A N 1
ATOM 1414 C CA . ARG A 1 179 ? -19.814 3.211 6.442 1.00 90.06 179 ARG A CA 1
ATOM 1415 C C . ARG A 1 179 ? -19.087 3.017 5.105 1.00 90.06 179 ARG A C 1
ATOM 1417 O O . ARG A 1 179 ? -19.513 3.561 4.089 1.00 90.06 179 ARG A O 1
ATOM 1424 N N . MET A 1 180 ? -18.022 2.210 5.076 1.00 88.50 180 MET A N 1
ATOM 1425 C CA . MET A 1 180 ? -17.167 2.038 3.891 1.00 88.50 180 MET A CA 1
ATOM 1426 C C . MET A 1 180 ? -17.873 1.353 2.719 1.00 88.50 180 MET A C 1
ATOM 1428 O O . MET A 1 180 ? -17.523 1.610 1.570 1.00 88.50 180 MET A O 1
ATOM 1432 N N . SER A 1 181 ? -18.890 0.532 2.992 1.00 85.69 181 SER A N 1
ATOM 1433 C CA . SER A 1 181 ? -19.706 -0.120 1.959 1.00 85.69 181 SER A CA 1
ATOM 1434 C C . SER A 1 181 ? -20.423 0.881 1.051 1.00 85.69 181 SER A C 1
ATOM 1436 O O . SER A 1 181 ? -20.454 0.699 -0.162 1.00 85.69 181 SER A O 1
ATOM 1438 N N . GLN A 1 182 ? -20.932 1.973 1.625 1.00 87.75 182 GLN A N 1
ATOM 1439 C CA . GLN A 1 182 ? -21.616 3.034 0.885 1.00 87.75 182 GLN A CA 1
ATOM 1440 C C . GLN A 1 182 ? -20.626 3.837 0.035 1.00 87.75 182 GLN A C 1
ATOM 1442 O O . GLN A 1 182 ? -20.906 4.145 -1.120 1.00 87.75 182 GLN A O 1
ATOM 1447 N N . LEU A 1 183 ? -19.436 4.108 0.580 1.00 87.62 183 LEU A N 1
ATOM 1448 C CA . LEU A 1 183 ? -18.364 4.809 -0.131 1.00 87.62 183 LEU A CA 1
ATOM 1449 C C . LEU A 1 183 ? -17.764 3.979 -1.272 1.00 87.62 183 LEU A C 1
ATOM 1451 O O . LEU A 1 183 ? -17.206 4.547 -2.201 1.00 87.62 183 LEU A O 1
ATOM 1455 N N . ALA A 1 184 ? -17.860 2.648 -1.213 1.00 87.12 184 ALA A N 1
ATOM 1456 C CA . ALA A 1 184 ? -17.346 1.768 -2.260 1.00 87.12 184 ALA A CA 1
ATOM 1457 C C . ALA A 1 184 ? -18.123 1.853 -3.573 1.00 87.12 184 ALA A C 1
ATOM 1459 O O . ALA A 1 184 ? -17.558 1.513 -4.608 1.00 87.12 184 ALA A O 1
ATOM 1460 N N . GLN A 1 185 ? -19.391 2.284 -3.525 1.00 87.25 185 GLN A N 1
ATOM 1461 C CA . GLN A 1 185 ? -20.249 2.456 -4.700 1.00 87.25 185 GLN A CA 1
ATOM 1462 C C . GLN A 1 185 ? -20.199 1.251 -5.659 1.00 87.25 185 GLN A C 1
ATOM 1464 O O . GLN A 1 185 ? -20.099 1.420 -6.871 1.00 87.25 185 GLN A O 1
ATOM 1469 N N . TYR A 1 186 ? -20.247 0.029 -5.108 1.00 89.06 186 TYR A N 1
ATOM 1470 C CA . TYR A 1 186 ? -19.968 -1.211 -5.844 1.00 89.06 186 TYR A CA 1
ATOM 1471 C C . TYR A 1 186 ? -20.770 -1.331 -7.145 1.00 89.06 186 TYR A C 1
ATOM 1473 O O . TYR A 1 186 ? -20.192 -1.530 -8.211 1.00 89.06 186 TYR A O 1
ATOM 1481 N N . ASP A 1 187 ? -22.090 -1.137 -7.075 1.00 88.62 187 ASP A N 1
ATOM 1482 C CA . ASP A 1 187 ? -22.951 -1.286 -8.249 1.00 88.62 187 ASP A CA 1
ATOM 1483 C C . ASP A 1 187 ? -22.649 -0.238 -9.325 1.00 88.62 187 ASP A C 1
ATOM 1485 O O . ASP A 1 187 ? -22.648 -0.538 -10.519 1.00 88.62 187 ASP A O 1
ATOM 1489 N N . HIS A 1 188 ? -22.346 0.993 -8.908 1.00 87.19 188 HIS A N 1
ATOM 1490 C CA . HIS A 1 188 ? -21.988 2.060 -9.832 1.00 87.19 188 HIS A CA 1
ATOM 1491 C C . HIS A 1 188 ? -20.633 1.775 -10.491 1.00 87.19 188 HIS A C 1
ATOM 1493 O O . HIS A 1 188 ? -20.537 1.794 -11.714 1.00 87.19 188 HIS A O 1
ATOM 1499 N N . ALA A 1 189 ? -19.618 1.424 -9.702 1.00 88.31 189 ALA A N 1
ATOM 1500 C CA . ALA A 1 189 ? -18.271 1.150 -10.187 1.00 88.31 189 ALA A CA 1
ATOM 1501 C C . ALA A 1 189 ? -18.195 -0.074 -11.113 1.00 88.31 189 ALA A C 1
ATOM 1503 O O . ALA A 1 189 ? -17.448 -0.054 -12.086 1.00 88.31 189 ALA A O 1
ATOM 1504 N N . CYS A 1 190 ? -18.952 -1.139 -10.833 1.00 87.75 190 CYS A N 1
ATOM 1505 C CA . CYS A 1 190 ? -18.841 -2.397 -11.575 1.00 87.75 190 CYS A CA 1
ATOM 1506 C C . CYS A 1 190 ? -19.828 -2.537 -12.743 1.00 87.75 190 CYS A C 1
ATOM 1508 O O . CYS A 1 190 ? -19.512 -3.245 -13.698 1.00 87.75 190 CYS A O 1
ATOM 1510 N N . TYR A 1 191 ? -21.005 -1.901 -12.687 1.00 87.00 191 TYR A N 1
ATOM 1511 C CA . TYR A 1 191 ? -22.056 -2.086 -13.702 1.00 87.00 191 TYR A CA 1
ATOM 1512 C C . TYR A 1 191 ? -22.380 -0.833 -14.522 1.00 87.00 191 TYR A C 1
ATOM 1514 O O . TYR A 1 191 ? -23.163 -0.922 -15.470 1.00 87.00 191 TYR A O 1
ATOM 1522 N N . SER A 1 192 ? -21.810 0.330 -14.195 1.00 82.12 192 SER A N 1
ATOM 1523 C CA . SER A 1 192 ? -22.020 1.539 -15.003 1.00 82.12 192 SER A CA 1
ATOM 1524 C C . SER A 1 192 ? -21.034 1.613 -16.161 1.00 82.12 192 SER A C 1
ATOM 1526 O O . SER A 1 192 ? -19.931 1.075 -16.103 1.00 82.12 192 SER A O 1
ATOM 1528 N N . ASN A 1 193 ? -21.427 2.316 -17.222 1.00 81.31 193 ASN A N 1
ATOM 1529 C CA . ASN A 1 193 ? -20.521 2.604 -18.323 1.00 81.31 193 ASN A CA 1
ATOM 1530 C C . ASN A 1 193 ? -19.580 3.745 -17.914 1.00 81.31 193 ASN A C 1
ATOM 1532 O O . ASN A 1 193 ? -19.945 4.918 -17.982 1.00 81.31 193 ASN A O 1
ATOM 1536 N N . LEU A 1 194 ? -18.402 3.380 -17.419 1.00 74.62 194 LEU A N 1
ATOM 1537 C CA . LEU A 1 194 ? -17.353 4.305 -17.015 1.00 74.62 194 LEU A CA 1
ATOM 1538 C C . LEU A 1 194 ? -16.610 4.796 -18.268 1.00 74.62 194 LEU A C 1
ATOM 1540 O O . LEU A 1 194 ? -15.886 4.025 -18.893 1.00 74.62 194 LEU A O 1
ATOM 1544 N N . SER A 1 195 ? -16.805 6.054 -18.663 1.00 67.25 195 SER A N 1
ATOM 1545 C CA . SER A 1 195 ? -16.134 6.645 -19.831 1.00 67.25 195 SER A CA 1
ATOM 1546 C C . SER A 1 195 ? -14.962 7.545 -19.430 1.00 67.25 195 SER A C 1
ATOM 1548 O O . SER A 1 195 ? -15.145 8.421 -18.590 1.00 67.25 195 SER A O 1
ATOM 1550 N N . ASP A 1 196 ? -13.806 7.336 -20.075 1.00 67.81 196 ASP A N 1
ATOM 1551 C CA . ASP A 1 196 ? -12.590 8.168 -20.147 1.00 67.81 196 ASP A CA 1
ATOM 1552 C C . ASP A 1 196 ? -12.387 9.204 -19.027 1.00 67.81 196 ASP A C 1
ATOM 1554 O O . ASP A 1 196 ? -12.466 10.417 -19.240 1.00 67.81 196 ASP A O 1
ATOM 1558 N N . PHE A 1 197 ? -12.063 8.719 -17.828 1.00 75.69 197 PHE A N 1
ATOM 1559 C CA . PHE A 1 197 ? -11.580 9.576 -16.747 1.00 75.69 197 PHE A CA 1
ATOM 1560 C C . PHE A 1 197 ? -10.191 10.119 -17.080 1.00 75.69 197 PHE A C 1
ATOM 1562 O O . PHE A 1 197 ? -9.315 9.387 -17.551 1.00 75.69 197 PHE A O 1
ATOM 1569 N N . LYS A 1 198 ? -9.964 11.406 -16.819 1.00 79.19 198 LYS A N 1
ATOM 1570 C CA . LYS A 1 198 ? -8.633 11.996 -16.934 1.00 79.19 198 LYS A CA 1
ATOM 1571 C C . LYS A 1 198 ? -7.817 11.660 -15.695 1.00 79.19 198 LYS A C 1
ATOM 1573 O O . LYS A 1 198 ? -8.339 11.424 -14.604 1.00 79.19 198 LYS A O 1
ATOM 1578 N N . TYR A 1 199 ? -6.498 11.681 -15.862 1.00 77.62 199 TYR A N 1
ATOM 1579 C CA . TYR A 1 199 ? -5.585 11.588 -14.733 1.00 77.62 199 TYR A CA 1
ATOM 1580 C C . TYR A 1 199 ? -5.912 12.670 -13.692 1.00 77.62 199 TYR A C 1
ATOM 1582 O O . TYR A 1 199 ? -5.978 13.854 -14.025 1.00 77.62 199 TYR A O 1
ATOM 1590 N N . GLY A 1 200 ? -6.095 12.249 -12.439 1.00 81.00 200 GLY A N 1
ATOM 1591 C CA . GLY A 1 200 ? -6.447 13.122 -11.317 1.00 81.00 200 GLY A CA 1
ATOM 1592 C C . GLY A 1 200 ? -7.945 13.224 -11.012 1.00 81.00 200 GLY A C 1
ATOM 1593 O O . GLY A 1 200 ? -8.282 13.709 -9.935 1.00 81.00 200 GLY A O 1
ATOM 1594 N N . ASP A 1 201 ? -8.832 12.729 -11.882 1.00 85.50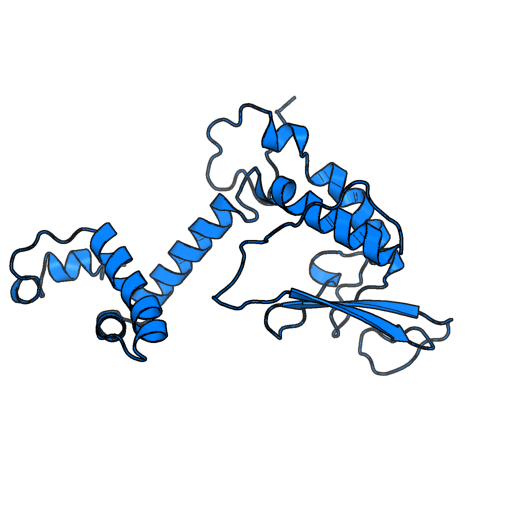 201 ASP A N 1
ATOM 1595 C CA . ASP A 1 201 ? -10.282 12.743 -11.622 1.00 85.50 201 ASP A CA 1
ATOM 1596 C C . ASP A 1 201 ? -10.681 11.755 -10.509 1.00 85.50 201 ASP A C 1
ATOM 1598 O O . ASP A 1 201 ? -11.659 11.971 -9.794 1.00 85.50 201 ASP A O 1
ATOM 1602 N N . ILE A 1 202 ? -9.907 10.677 -10.341 1.00 87.38 202 ILE A N 1
ATOM 1603 C CA . ILE A 1 202 ? -10.120 9.631 -9.335 1.00 87.38 202 ILE A CA 1
ATOM 1604 C C . ILE A 1 202 ? -8.983 9.688 -8.317 1.00 87.38 202 ILE A C 1
ATOM 1606 O O . ILE A 1 202 ? -7.806 9.635 -8.679 1.00 87.38 202 ILE A O 1
ATOM 1610 N N . SER A 1 203 ? -9.336 9.790 -7.036 1.00 86.81 203 SER A N 1
ATOM 1611 C CA . SER A 1 203 ? -8.360 9.955 -5.948 1.00 86.81 203 SER A CA 1
ATOM 1612 C C . SER A 1 203 ? -8.595 9.054 -4.736 1.00 86.81 203 SER A C 1
ATOM 1614 O O . SER A 1 203 ? -7.710 8.935 -3.890 1.00 86.81 203 SER A O 1
ATOM 1616 N N . ASP A 1 204 ? -9.751 8.398 -4.639 1.00 87.94 204 ASP A N 1
ATOM 1617 C CA . ASP A 1 204 ? -10.157 7.609 -3.473 1.00 87.94 204 ASP A CA 1
ATOM 1618 C C . ASP A 1 204 ? -10.552 6.159 -3.811 1.00 87.94 204 ASP A C 1
ATOM 1620 O O . ASP A 1 204 ? -11.039 5.425 -2.937 1.00 87.94 204 ASP A O 1
ATOM 1624 N N . GLY A 1 205 ? -10.313 5.739 -5.056 1.00 87.25 205 GLY A N 1
ATOM 1625 C CA . GLY A 1 205 ? -10.613 4.410 -5.577 1.00 87.25 205 GLY A CA 1
ATOM 1626 C C . GLY A 1 205 ? -12.075 4.178 -5.972 1.00 87.25 205 GLY A C 1
ATOM 1627 O O . GLY A 1 205 ? -12.451 3.019 -6.152 1.00 87.25 205 GLY A O 1
ATOM 1628 N N . ALA A 1 206 ? -12.906 5.222 -6.041 1.00 89.38 206 ALA A N 1
ATOM 1629 C CA . ALA A 1 206 ? -14.291 5.159 -6.505 1.00 89.38 206 ALA A CA 1
ATOM 1630 C C . ALA A 1 206 ? -14.490 6.066 -7.735 1.00 89.38 206 ALA A C 1
ATOM 1632 O O . ALA A 1 206 ? -13.777 7.062 -7.889 1.00 89.38 206 ALA A O 1
ATOM 1633 N N . PRO A 1 207 ? -15.437 5.752 -8.637 1.00 87.12 207 PRO A N 1
ATOM 1634 C CA . PRO A 1 207 ? -15.713 6.631 -9.761 1.00 87.12 207 PRO A CA 1
ATOM 1635 C C . PRO A 1 207 ? -16.399 7.911 -9.248 1.00 87.12 207 PRO A C 1
ATOM 1637 O O . PRO A 1 207 ? -17.180 7.852 -8.290 1.00 87.12 207 PRO A O 1
ATOM 1640 N N . PRO A 1 208 ? -16.142 9.078 -9.863 1.00 80.56 208 PRO A N 1
ATOM 1641 C CA . PRO A 1 208 ? -16.877 10.286 -9.528 1.00 80.56 208 PRO A CA 1
ATOM 1642 C C . PRO A 1 208 ? -18.368 10.075 -9.805 1.00 80.56 208 PRO A C 1
ATOM 1644 O O . PRO A 1 208 ? -18.751 9.544 -10.849 1.00 80.56 208 PRO A O 1
ATOM 1647 N N . LEU A 1 209 ? -19.212 10.509 -8.865 1.00 71.69 209 LEU A N 1
ATOM 1648 C CA . LEU A 1 209 ? -20.659 10.465 -9.048 1.00 71.69 209 LEU A CA 1
ATOM 1649 C C . LEU A 1 209 ? -21.046 11.292 -10.286 1.00 71.69 209 LEU A C 1
ATOM 1651 O O . LEU A 1 209 ? -20.443 12.344 -10.524 1.00 71.69 209 LEU A O 1
ATOM 1655 N N . PRO A 1 210 ? -22.052 10.855 -11.066 1.00 63.97 210 PRO A N 1
ATOM 1656 C CA . PRO A 1 210 ? -22.510 11.607 -12.225 1.00 63.97 210 PRO A CA 1
ATOM 1657 C C . PRO A 1 210 ? -22.880 13.030 -11.798 1.00 63.97 210 PRO A C 1
ATOM 1659 O O . PRO A 1 210 ? -23.614 13.220 -10.825 1.00 63.97 210 PRO A O 1
ATOM 1662 N N . SER A 1 211 ? -22.352 14.029 -12.509 1.00 58.12 211 SER A N 1
ATOM 1663 C CA . SER A 1 211 ? -22.703 15.429 -12.277 1.00 58.12 211 SER A CA 1
ATOM 1664 C C . SER A 1 211 ? -24.212 15.594 -12.465 1.00 58.12 211 SER A C 1
ATOM 1666 O O . SER A 1 211 ? -24.712 15.370 -13.570 1.00 58.12 211 SER A O 1
ATOM 1668 N N . SER A 1 212 ? -24.916 15.940 -11.388 1.00 45.22 212 SER A N 1
ATOM 1669 C CA . SER A 1 212 ? -26.331 16.331 -11.398 1.00 45.22 212 SER A CA 1
ATOM 1670 C C . SER A 1 212 ? -26.575 17.587 -12.223 1.00 45.22 212 SER A C 1
ATOM 1672 O O . SER A 1 212 ? -25.769 18.530 -12.042 1.00 45.22 212 SER A O 1
#

pLDDT: mean 82.5, std 14.37, range [36.22, 95.25]

Sequence (212 aa):
MEGNLSQRCNGALQATCGGYEWTVDDTYAAQMMCPYETVAYGYSVFCDLFTYEEWEGFGYAIDIEFAGSSGFQSPTGRAVGIGYQQEILARLKNETLGPTQFYRLARHPFGARLDMEIIRTPMPLSSDRSEYLEGGETKYIHFILNQRTLPLGVSFPECDASRLDGWCELDTFIHVQNRMSQLAQYDHACYSNLSDFKYGDISDGAPPLPSS

Nearest PDB structures (foldseek):
  7tve-assembly1_E  TM=2.005E-01  e=4.240E+00  Saccharomyces cerevisiae W303

Radius of gyration: 23.03 Å; Cα contacts (8 Å, |Δi|>4): 275; chains: 1; bounding box: 54×34×69 Å

Solv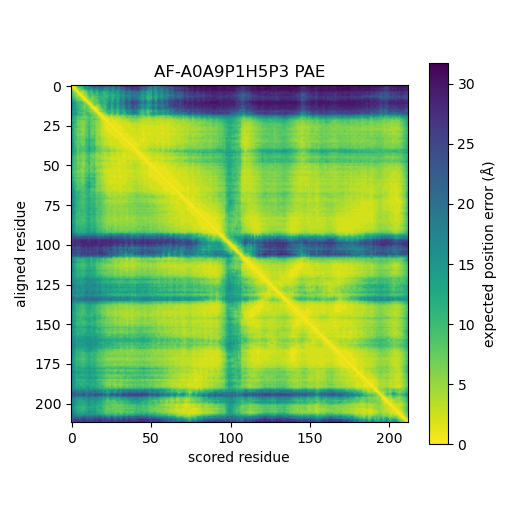ent-accessible surface area (backbone atoms only — not comparable to full-atom values): 12375 Å² total; per-residue (Å²): 145,83,81,50,65,34,58,36,40,74,42,92,37,33,82,78,50,74,78,60,89,63,43,68,66,54,46,53,51,45,58,54,42,17,62,56,36,27,76,74,71,72,52,43,78,48,54,75,74,52,54,71,69,56,49,51,52,51,54,50,53,52,50,50,50,46,29,45,66,57,25,38,45,5,42,44,19,32,32,71,47,43,61,54,52,51,53,51,53,26,58,76,70,74,47,83,72,71,89,85,76,93,71,84,80,89,70,75,65,93,90,61,53,78,48,79,44,81,47,80,36,78,30,36,66,42,49,82,67,82,48,72,45,95,63,56,70,34,49,30,37,38,42,30,46,72,92,35,76,44,52,40,9,75,81,36,69,89,32,40,57,77,31,75,75,14,41,21,47,41,68,60,50,52,57,57,54,68,54,48,64,70,68,20,38,44,67,59,43,73,71,48,92,84,72,88,77,57,94,78,68,32,73,75,3,31,56,74,75,81,86,127

Foldseek 3Di:
DDDQVLVVCVPDCVVVVPVDNDDSVNSLVLLVCQVVCCVVPVGDPSVVVDDPVSVVVSVVVVVVVCCCPQRQVDQQNLLLCLLVLVCVLCVLVVHDDPDRDDRDDDDDDPPWDKDKDKDWDQAPADLARPDGDPDGIFIKIWIATRNRTDQCCVVPVQQPSSRPRSIRTSVSVSVVSVCSVVVSVNCCSPPPDDPDDDPPCGGGNHHDDPDD

Secondary structure (DSSP, 8-state):
----HHHHHTTTTTTTTTT----HHHHHHHHHHHHHHHHHHS--GGGGGS-HHHHHHHHHHHHHHHHHHTSTTSTTHHHHHHHHHHHHHHHHHT---SS--PPPP--SSTT--EEEEEEEESSPBPTTSS-BPSSS-EEEEEEEETTEEE-HHHH-GGG-TT-TT--EEHHHHHHHHHHHHHHTTHHHHHHS----PPTTS-SSSSPPPP--

Organism: NCBI:txid1442378

InterPro domains:
  IPR000560 Histidine phosphatase superfamily, clade-2 [PF00328] (7-96)
  IPR000560 Histidine phosphatase superfamily, clade-2 [cd07061] (25-146)
  IPR029033 Histidine phosphatase superfamily [G3DSA:3.40.50.1240] (2-102)
  IPR029033 Histidine phosphatase superfamily [G3DSA:3.40.50.1240] (103-190)
  IPR029033 Histidine phosphatase superfamily [SSF53254] (11-203)

Mean predicted aligned error: 9.09 Å